Protein AF-A0A8J9TU09-F1 (afdb_monomer_lite)

Structure (mmCIF, N/CA/C/O backbone):
data_AF-A0A8J9TU09-F1
#
_entry.id   AF-A0A8J9TU09-F1
#
loop_
_atom_site.group_PDB
_atom_site.id
_atom_site.type_symbol
_atom_site.label_atom_id
_atom_site.label_alt_id
_atom_site.label_comp_id
_atom_site.label_asym_id
_atom_site.label_entity_id
_atom_site.label_seq_id
_atom_site.pdbx_PDB_ins_code
_atom_site.Cartn_x
_atom_site.Cartn_y
_atom_site.Cartn_z
_atom_site.occupancy
_atom_site.B_iso_or_equiv
_atom_site.auth_seq_id
_atom_site.auth_comp_id
_atom_site.auth_asym_id
_atom_site.auth_atom_id
_atom_site.pdbx_PDB_model_num
ATOM 1 N N . LYS A 1 1 ? 7.710 6.200 9.457 1.00 62.34 1 LYS A N 1
ATOM 2 C CA . LYS A 1 1 ? 8.347 5.116 8.666 1.00 62.34 1 LYS A CA 1
ATOM 3 C C . LYS A 1 1 ? 8.786 5.642 7.287 1.00 62.34 1 LYS A C 1
ATOM 5 O O . LYS A 1 1 ? 8.298 6.701 6.906 1.00 62.34 1 LYS A O 1
ATOM 10 N N . ASN A 1 2 ? 9.745 4.999 6.599 1.00 79.50 2 ASN A N 1
ATOM 11 C CA . ASN A 1 2 ? 10.541 5.603 5.509 1.00 79.50 2 ASN A CA 1
ATOM 12 C C . ASN A 1 2 ? 10.594 4.722 4.244 1.00 79.50 2 ASN A C 1
ATOM 14 O O . ASN A 1 2 ? 10.916 3.543 4.332 1.00 79.50 2 ASN A O 1
ATOM 18 N N . ILE A 1 3 ? 10.368 5.332 3.078 1.00 91.25 3 ILE A N 1
ATOM 19 C CA . ILE A 1 3 ? 10.417 4.716 1.740 1.00 91.25 3 ILE A CA 1
ATOM 20 C C . ILE A 1 3 ? 11.783 4.107 1.389 1.00 91.25 3 ILE A C 1
ATOM 22 O O . ILE A 1 3 ? 11.880 3.202 0.567 1.00 91.25 3 ILE A O 1
ATOM 26 N N . ALA A 1 4 ? 12.852 4.566 2.046 1.00 92.94 4 ALA A N 1
ATOM 27 C CA . ALA A 1 4 ? 14.180 3.979 1.914 1.00 92.94 4 ALA A CA 1
ATOM 28 C C . ALA A 1 4 ? 14.229 2.511 2.378 1.00 92.94 4 ALA A C 1
ATOM 30 O O . ALA A 1 4 ? 15.050 1.752 1.874 1.00 92.94 4 ALA A O 1
ATOM 31 N N . LEU A 1 5 ? 13.355 2.104 3.309 1.00 93.81 5 LEU A N 1
ATOM 32 C CA . LEU A 1 5 ? 13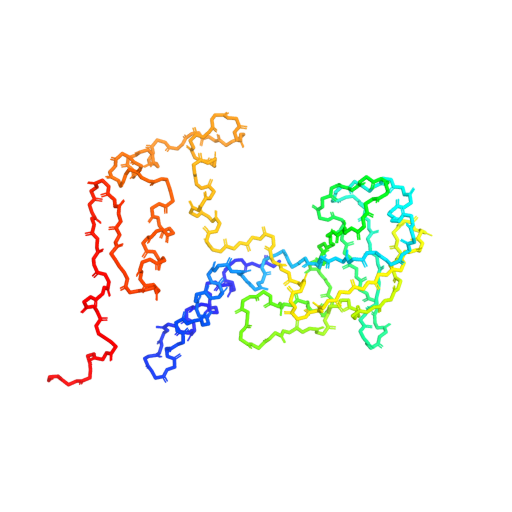.251 0.706 3.735 1.00 93.81 5 LEU A CA 1
ATOM 33 C C . LEU A 1 5 ? 12.620 -0.161 2.641 1.00 93.81 5 LEU A C 1
ATOM 35 O O . LEU A 1 5 ? 13.129 -1.242 2.381 1.00 93.81 5 LEU A O 1
ATOM 39 N N . ASP A 1 6 ? 11.601 0.343 1.932 1.00 95.00 6 ASP A N 1
ATOM 40 C CA . ASP A 1 6 ? 11.032 -0.363 0.773 1.00 95.00 6 ASP A CA 1
ATOM 41 C C . ASP A 1 6 ? 12.091 -0.526 -0.329 1.00 95.00 6 ASP A C 1
ATOM 43 O O . ASP A 1 6 ? 12.224 -1.590 -0.927 1.00 95.00 6 ASP A O 1
ATOM 47 N N . GLN A 1 7 ? 12.903 0.511 -0.572 1.00 94.31 7 GLN A N 1
ATOM 48 C CA . GLN A 1 7 ? 14.003 0.430 -1.538 1.00 94.31 7 GLN A CA 1
ATOM 49 C C . GLN A 1 7 ? 15.088 -0.569 -1.107 1.00 94.31 7 GLN A C 1
ATOM 51 O O . GLN A 1 7 ? 15.610 -1.300 -1.952 1.00 94.31 7 GLN A O 1
ATOM 56 N N . TYR A 1 8 ? 15.443 -0.590 0.180 1.00 94.25 8 TYR A N 1
ATOM 57 C CA . TYR A 1 8 ? 16.418 -1.528 0.738 1.00 94.25 8 TYR A CA 1
ATOM 58 C C . TYR A 1 8 ? 15.941 -2.977 0.595 1.00 94.25 8 TYR A C 1
ATOM 60 O O . TYR A 1 8 ? 16.684 -3.809 0.078 1.00 94.25 8 TYR A O 1
ATOM 68 N N . GLU A 1 9 ? 14.694 -3.249 0.980 1.00 93.69 9 GLU A N 1
ATOM 69 C CA . GLU A 1 9 ? 14.088 -4.578 0.912 1.00 93.69 9 GLU A CA 1
ATOM 70 C C . GLU A 1 9 ? 13.982 -5.070 -0.534 1.00 93.69 9 GLU A C 1
ATOM 72 O O . GLU A 1 9 ? 14.459 -6.156 -0.855 1.00 93.69 9 GLU A O 1
ATOM 77 N N . LEU A 1 10 ? 13.482 -4.230 -1.448 1.00 94.12 10 LEU A N 1
ATOM 78 C CA . LEU A 1 10 ? 13.457 -4.532 -2.882 1.00 94.12 10 LEU A CA 1
ATOM 79 C C . LEU A 1 10 ? 14.857 -4.870 -3.407 1.00 94.12 10 LEU A C 1
ATOM 81 O O . LEU A 1 10 ? 15.036 -5.847 -4.130 1.00 94.12 10 LEU A O 1
ATOM 85 N N . SER A 1 11 ? 15.867 -4.080 -3.031 1.00 92.19 11 SER A N 1
ATOM 86 C CA . SER A 1 11 ? 17.250 -4.300 -3.473 1.00 92.19 11 SER A CA 1
ATOM 87 C C . SER A 1 11 ? 17.851 -5.586 -2.905 1.00 92.19 11 SER A C 1
ATOM 89 O O . SER A 1 11 ? 18.759 -6.146 -3.513 1.00 92.19 11 SER A O 1
ATOM 91 N N . SER A 1 12 ? 17.359 -6.070 -1.764 1.00 92.00 12 SER A N 1
ATOM 92 C CA . SER A 1 12 ? 17.814 -7.327 -1.164 1.00 92.00 12 SER A CA 1
ATOM 93 C C . SER A 1 12 ? 17.438 -8.546 -2.020 1.00 92.00 12 SER A C 1
ATOM 95 O O . SER A 1 12 ? 18.240 -9.473 -2.132 1.00 92.00 12 SER A O 1
ATOM 97 N N . PHE A 1 13 ? 16.286 -8.486 -2.699 1.00 90.94 13 PHE A N 1
ATOM 98 C CA . PHE A 1 13 ? 15.808 -9.508 -3.634 1.00 90.94 13 PHE A CA 1
ATOM 99 C C . PHE A 1 13 ? 16.434 -9.412 -5.028 1.00 90.94 13 PHE A C 1
ATOM 101 O O . PHE A 1 13 ? 16.353 -10.374 -5.775 1.00 90.94 13 PHE A O 1
ATOM 108 N N . LEU A 1 14 ? 17.031 -8.272 -5.399 1.00 88.25 14 LEU A N 1
ATOM 109 C CA . LEU A 1 14 ? 17.663 -8.065 -6.717 1.00 88.25 14 LEU A CA 1
ATOM 110 C C . LEU A 1 14 ? 19.201 -8.047 -6.670 1.00 88.25 14 LEU A C 1
ATOM 112 O O . LEU A 1 14 ? 19.869 -8.004 -7.700 1.00 88.25 14 LEU A O 1
ATOM 116 N N . GLY A 1 15 ? 19.784 -7.963 -5.474 1.00 78.88 15 GLY A N 1
ATOM 117 C CA . GLY A 1 15 ? 21.217 -7.738 -5.279 1.00 78.88 15 GLY A CA 1
ATOM 118 C C . GLY A 1 15 ? 22.071 -9.005 -5.325 1.00 78.88 15 GLY A C 1
ATOM 119 O O . GLY A 1 15 ? 23.297 -8.909 -5.238 1.00 78.88 15 GLY A O 1
ATOM 120 N N . ASN A 1 16 ? 21.456 -10.186 -5.420 1.00 70.94 16 ASN A N 1
ATOM 121 C CA . ASN A 1 16 ? 22.155 -11.462 -5.397 1.00 70.94 16 ASN A CA 1
ATOM 122 C C . ASN A 1 16 ? 21.510 -12.455 -6.377 1.00 70.94 16 ASN A C 1
ATOM 124 O O . ASN A 1 16 ? 20.498 -13.046 -6.015 1.00 70.94 16 ASN A O 1
ATOM 128 N N . PRO A 1 17 ? 22.171 -12.776 -7.507 1.00 68.25 17 PRO A N 1
ATOM 129 C CA . PRO A 1 17 ? 21.664 -13.724 -8.503 1.00 68.25 17 PRO A CA 1
ATOM 130 C C . PRO A 1 17 ? 21.312 -15.119 -7.963 1.00 68.25 17 PRO A C 1
ATOM 132 O O . PRO A 1 17 ? 20.578 -15.865 -8.600 1.00 68.25 17 PRO A O 1
ATOM 135 N N . ALA A 1 18 ? 21.851 -15.513 -6.801 1.00 61.97 18 ALA A N 1
ATOM 136 C CA . ALA A 1 18 ? 21.510 -16.779 -6.147 1.00 61.97 18 ALA A CA 1
ATOM 137 C C . ALA A 1 18 ? 20.178 -16.739 -5.368 1.00 61.97 18 ALA A C 1
ATOM 139 O O . ALA A 1 18 ? 19.648 -17.797 -5.036 1.00 61.97 18 ALA A O 1
ATOM 140 N N . ASN A 1 19 ? 19.668 -15.541 -5.075 1.00 61.78 19 ASN A N 1
ATOM 141 C CA . ASN A 1 19 ? 18.450 -15.260 -4.313 1.00 61.78 19 ASN A CA 1
ATOM 142 C C . ASN A 1 19 ? 17.513 -14.305 -5.079 1.00 61.78 19 ASN A C 1
ATOM 144 O O . ASN A 1 19 ? 16.693 -13.643 -4.443 1.00 61.78 19 ASN A O 1
ATOM 148 N N . ASP A 1 20 ? 17.663 -14.200 -6.404 1.00 73.81 20 ASP A N 1
ATOM 149 C CA . ASP A 1 20 ? 16.812 -13.342 -7.225 1.00 73.81 20 ASP A CA 1
ATOM 150 C C . ASP A 1 20 ? 15.362 -13.831 -7.129 1.00 73.81 20 ASP A C 1
ATOM 152 O O . ASP A 1 20 ? 14.982 -14.842 -7.723 1.00 73.81 20 ASP A O 1
ATOM 156 N N . ASP A 1 21 ? 14.555 -13.106 -6.359 1.00 88.69 21 ASP A N 1
ATOM 157 C CA . ASP A 1 21 ? 13.116 -13.319 -6.242 1.00 88.69 21 ASP A CA 1
ATOM 158 C C . ASP A 1 21 ? 12.401 -12.100 -6.822 1.00 88.69 21 ASP A C 1
ATOM 160 O O . ASP A 1 21 ? 12.069 -11.127 -6.139 1.00 88.69 21 ASP A O 1
ATOM 164 N N . LEU A 1 22 ? 12.216 -12.141 -8.143 1.00 89.69 22 LEU A N 1
ATOM 165 C CA . LEU A 1 22 ? 11.578 -11.063 -8.892 1.00 89.69 22 LEU A CA 1
ATOM 166 C C . LEU A 1 22 ? 10.136 -10.821 -8.439 1.00 89.69 22 LEU A C 1
ATOM 168 O O . LEU A 1 22 ? 9.687 -9.678 -8.472 1.00 89.69 22 LEU A O 1
ATOM 172 N N . GLU A 1 23 ? 9.423 -11.859 -7.996 1.00 92.50 23 GLU A N 1
ATOM 173 C CA . GLU A 1 23 ? 8.045 -11.716 -7.524 1.00 92.50 23 GLU A CA 1
ATOM 174 C C . GLU A 1 23 ? 8.004 -11.025 -6.158 1.00 92.50 23 GLU A C 1
ATOM 176 O O . GLU A 1 23 ? 7.192 -10.119 -5.960 1.00 92.50 23 GLU A O 1
ATOM 181 N N . ALA A 1 24 ? 8.920 -11.359 -5.243 1.00 94.31 24 ALA A N 1
ATOM 182 C CA . ALA A 1 24 ? 9.051 -10.645 -3.973 1.00 94.31 24 ALA A CA 1
ATOM 183 C C . ALA A 1 24 ? 9.486 -9.181 -4.181 1.00 94.31 24 ALA A C 1
ATOM 185 O O . ALA A 1 24 ? 8.881 -8.261 -3.624 1.00 94.31 24 ALA A O 1
ATOM 186 N N . ALA A 1 25 ? 10.469 -8.928 -5.052 1.00 95.31 25 ALA A N 1
ATOM 187 C CA . ALA A 1 25 ? 10.892 -7.571 -5.401 1.00 95.31 25 ALA A CA 1
ATOM 188 C C . ALA A 1 25 ? 9.743 -6.746 -6.008 1.00 95.31 25 ALA A C 1
ATOM 190 O O . ALA A 1 25 ? 9.528 -5.587 -5.632 1.00 95.31 25 ALA A O 1
ATOM 191 N N . LYS A 1 26 ? 8.975 -7.353 -6.922 1.00 96.25 26 LYS A N 1
ATOM 192 C CA . LYS A 1 26 ? 7.788 -6.745 -7.527 1.00 96.25 26 LYS A CA 1
ATOM 193 C C . LYS A 1 26 ? 6.718 -6.457 -6.480 1.00 96.25 26 LYS A C 1
ATOM 195 O O . LYS A 1 26 ? 6.164 -5.360 -6.468 1.00 96.25 26 LYS A O 1
ATOM 200 N N . ALA A 1 27 ? 6.473 -7.387 -5.559 1.00 96.25 27 ALA A N 1
ATOM 201 C CA . ALA A 1 27 ? 5.521 -7.192 -4.475 1.00 96.25 27 ALA A CA 1
ATOM 202 C C . ALA A 1 27 ? 5.880 -5.974 -3.608 1.00 96.25 27 ALA A C 1
ATOM 204 O O . ALA A 1 27 ? 4.992 -5.175 -3.311 1.00 96.25 27 ALA A O 1
ATOM 205 N N . ILE A 1 28 ? 7.156 -5.780 -3.256 1.00 96.94 28 ILE A N 1
ATOM 206 C CA . ILE A 1 28 ? 7.611 -4.584 -2.526 1.00 96.94 28 ILE A CA 1
ATOM 207 C C . ILE A 1 28 ? 7.445 -3.314 -3.366 1.00 96.94 28 ILE A C 1
ATOM 209 O O . ILE A 1 28 ? 6.982 -2.295 -2.853 1.00 96.94 28 ILE A O 1
ATOM 213 N N . TYR A 1 29 ? 7.782 -3.360 -4.657 1.00 97.19 29 TYR A N 1
ATOM 214 C CA . TYR A 1 29 ? 7.623 -2.214 -5.556 1.00 97.19 29 TYR A CA 1
ATOM 215 C C . TYR A 1 29 ? 6.168 -1.724 -5.629 1.00 97.19 29 TYR A C 1
ATOM 217 O O . TYR A 1 29 ? 5.904 -0.523 -5.497 1.00 97.19 29 TYR A O 1
ATOM 225 N N . GLU A 1 30 ? 5.238 -2.660 -5.830 1.00 97.31 30 GLU A N 1
ATOM 226 C CA . GLU A 1 30 ? 3.819 -2.386 -6.067 1.00 97.31 30 GLU A CA 1
ATOM 227 C C . GLU A 1 30 ? 3.056 -2.097 -4.779 1.00 97.31 30 GLU A C 1
ATOM 229 O O . GLU A 1 30 ? 2.255 -1.163 -4.740 1.00 97.31 30 GLU A O 1
ATOM 234 N N . ARG A 1 31 ? 3.303 -2.882 -3.723 1.00 96.50 31 ARG A N 1
ATOM 235 C CA . ARG A 1 31 ? 2.510 -2.851 -2.485 1.00 96.50 31 ARG A CA 1
ATOM 236 C C . ARG A 1 31 ? 3.196 -2.135 -1.328 1.00 96.50 31 ARG A C 1
ATOM 238 O O . ARG A 1 31 ? 2.506 -1.782 -0.379 1.00 96.50 31 ARG A O 1
ATOM 245 N N . GLY A 1 32 ? 4.507 -1.884 -1.403 1.00 95.75 32 GLY A N 1
ATOM 246 C CA . GLY A 1 32 ? 5.292 -1.347 -0.286 1.00 95.75 32 GLY A CA 1
ATOM 247 C C . GLY A 1 32 ? 5.269 -2.270 0.936 1.00 95.75 32 GLY A C 1
ATOM 248 O O . GLY A 1 32 ? 4.595 -3.289 0.948 1.00 95.75 32 GLY A O 1
ATOM 249 N N . ALA A 1 33 ? 6.005 -1.932 1.981 1.00 93.31 33 ALA A N 1
ATOM 250 C CA . ALA A 1 33 ? 6.033 -2.686 3.236 1.00 93.31 33 ALA A CA 1
ATOM 251 C C . ALA A 1 33 ? 6.133 -1.775 4.462 1.00 93.31 33 ALA A C 1
ATOM 253 O O . ALA A 1 33 ? 5.491 -2.024 5.484 1.00 93.31 33 ALA A O 1
ATOM 254 N N . PHE A 1 34 ? 6.809 -0.633 4.325 1.00 92.62 34 PHE A N 1
ATOM 255 C CA . PHE A 1 34 ? 7.159 0.187 5.477 1.00 92.62 34 PHE A CA 1
ATOM 256 C C . PHE A 1 34 ? 6.469 1.550 5.534 1.00 92.62 34 PHE A C 1
ATOM 258 O O . PHE A 1 34 ? 6.369 2.102 6.623 1.00 92.62 34 PHE A O 1
ATOM 265 N N . VAL A 1 35 ? 5.985 2.148 4.444 1.00 91.88 35 VAL A N 1
ATOM 266 C CA . VAL A 1 35 ? 5.411 3.511 4.506 1.00 91.88 35 VAL A CA 1
ATOM 267 C C . VAL A 1 35 ? 3.906 3.507 4.762 1.00 91.88 35 VAL A C 1
ATOM 269 O O . VAL A 1 35 ? 3.150 2.933 3.992 1.00 91.88 35 VAL A O 1
ATOM 272 N N . THR A 1 36 ? 3.478 4.227 5.806 1.00 91.44 36 THR A N 1
ATOM 273 C CA . THR A 1 36 ? 2.059 4.447 6.145 1.00 91.44 36 THR A CA 1
ATOM 274 C C . THR A 1 36 ? 1.265 3.132 6.163 1.00 91.44 36 THR A C 1
ATOM 276 O O . THR A 1 36 ? 0.427 2.924 5.291 1.00 91.44 36 THR A O 1
ATOM 279 N N . PRO A 1 37 ? 1.556 2.212 7.099 1.00 94.25 37 PRO A N 1
ATOM 280 C CA . PRO A 1 37 ? 0.805 0.967 7.224 1.00 94.25 37 PRO A CA 1
ATOM 281 C C . PRO A 1 37 ? -0.632 1.275 7.653 1.00 94.25 37 PRO A C 1
ATOM 283 O O . PRO A 1 37 ? -0.856 2.051 8.588 1.00 94.25 37 PRO A O 1
ATOM 286 N N . ILE A 1 38 ? -1.590 0.671 6.965 1.00 96.19 38 ILE A N 1
ATOM 287 C CA . ILE A 1 38 ? -3.021 0.911 7.124 1.00 96.19 38 ILE A CA 1
ATOM 288 C C . ILE A 1 38 ? -3.735 -0.430 7.204 1.00 96.19 38 ILE A C 1
ATOM 290 O O . ILE A 1 38 ? -3.501 -1.310 6.378 1.00 96.19 38 ILE A O 1
ATOM 294 N N . ALA A 1 39 ? -4.635 -0.558 8.169 1.00 98.00 39 ALA A N 1
ATOM 295 C CA . ALA A 1 39 ? -5.582 -1.655 8.251 1.00 98.00 39 ALA A CA 1
ATOM 296 C C . ALA A 1 39 ? -6.913 -1.254 7.626 1.00 98.00 39 ALA A C 1
ATOM 298 O O . ALA A 1 39 ? -7.516 -0.268 8.050 1.00 98.00 39 ALA A O 1
ATOM 299 N N . ARG A 1 40 ? -7.394 -2.047 6.670 1.00 98.31 40 ARG A N 1
ATOM 300 C CA . ARG A 1 40 ? -8.760 -1.955 6.153 1.00 98.31 40 ARG A CA 1
ATOM 301 C C . ARG A 1 40 ? -9.656 -2.905 6.937 1.00 98.31 40 ARG A C 1
ATOM 303 O O . ARG A 1 40 ? -9.541 -4.121 6.821 1.00 98.31 40 ARG A O 1
ATOM 310 N N . LEU A 1 41 ? -10.524 -2.348 7.767 1.00 98.38 41 LEU A N 1
ATOM 311 C CA . LEU A 1 41 ? -11.331 -3.083 8.733 1.00 98.38 41 LEU A CA 1
ATOM 312 C C . LEU A 1 41 ? -12.787 -3.111 8.276 1.00 98.38 41 LEU A C 1
ATOM 314 O O . LEU A 1 41 ? -13.355 -2.071 7.949 1.00 98.38 41 LEU A O 1
ATOM 318 N N . THR A 1 42 ? -13.409 -4.291 8.296 1.00 98.56 42 THR A N 1
ATOM 319 C CA . THR A 1 42 ? -14.852 -4.428 8.067 1.00 98.56 42 THR A CA 1
ATOM 320 C C . THR A 1 42 ? -15.583 -4.387 9.403 1.00 98.56 42 THR A C 1
ATOM 322 O O . THR A 1 42 ? -15.347 -5.221 10.278 1.00 98.56 42 THR A O 1
ATOM 325 N N . LEU A 1 43 ? -16.493 -3.435 9.565 1.00 98.00 43 LEU A N 1
ATOM 326 C CA . LEU A 1 43 ? -17.357 -3.331 10.731 1.00 98.00 43 LEU A CA 1
ATOM 327 C C . LEU A 1 43 ? -18.397 -4.454 10.713 1.00 98.00 43 LEU A C 1
ATOM 329 O O . LEU A 1 43 ? -18.918 -4.840 9.667 1.00 98.00 43 LEU A O 1
ATOM 333 N N . THR A 1 44 ? -18.691 -5.006 11.885 1.00 97.81 44 THR A N 1
ATOM 334 C CA . THR A 1 44 ? -19.573 -6.180 12.025 1.00 97.81 44 THR A CA 1
ATOM 335 C C . THR A 1 44 ? -20.918 -5.850 12.662 1.00 97.81 44 THR A C 1
ATOM 337 O O . THR A 1 44 ? -21.799 -6.707 12.725 1.00 97.81 44 THR A O 1
ATOM 340 N N . ASN A 1 45 ? -21.103 -4.612 13.118 1.00 91.19 45 ASN A N 1
ATOM 341 C CA . ASN A 1 45 ? -22.383 -4.137 13.615 1.00 91.19 45 ASN A CA 1
ATOM 342 C C . ASN A 1 45 ? -23.340 -3.827 12.450 1.00 91.19 45 ASN A C 1
ATOM 344 O O . ASN A 1 45 ? -22.928 -3.359 11.394 1.00 91.19 45 ASN A O 1
ATOM 348 N N . GLU A 1 46 ? -24.638 -4.069 12.651 1.00 90.81 46 GLU A N 1
ATOM 349 C CA . GLU A 1 46 ? -25.639 -4.030 11.568 1.00 90.81 46 GLU A CA 1
ATOM 350 C C . GLU A 1 46 ? -25.792 -2.656 10.896 1.00 90.81 46 GLU A C 1
ATOM 352 O O . GLU A 1 46 ? -26.162 -2.582 9.726 1.00 90.81 46 GLU A O 1
ATOM 357 N N . SER A 1 47 ? -25.515 -1.576 11.631 1.00 92.75 47 SER A N 1
ATOM 358 C CA . SER A 1 47 ? -25.709 -0.197 11.169 1.00 92.75 47 SER A CA 1
ATOM 359 C C . SER A 1 47 ? -24.435 0.472 10.651 1.00 92.75 47 SER A C 1
ATOM 361 O O . SER A 1 47 ? -24.498 1.650 10.312 1.00 92.75 47 SER A O 1
ATOM 363 N N . GLY A 1 48 ? -23.294 -0.225 10.627 1.00 94.75 48 GLY A N 1
ATOM 364 C CA . GLY A 1 48 ? -22.002 0.368 10.269 1.00 94.75 48 GLY A CA 1
ATOM 365 C C . GLY A 1 48 ? -21.578 1.496 11.206 1.00 94.75 48 GLY A C 1
ATOM 366 O O . GLY A 1 48 ? -21.962 1.541 12.376 1.00 94.75 48 GLY A O 1
ATOM 367 N N . LEU A 1 49 ? -20.769 2.420 10.710 1.00 95.56 49 LEU A N 1
ATOM 368 C CA . LEU A 1 49 ? -20.199 3.472 11.535 1.00 95.56 49 LEU A CA 1
ATOM 369 C C . LEU A 1 49 ? -21.297 4.365 12.166 1.00 95.56 49 LEU A C 1
ATOM 371 O O . LEU A 1 49 ? -22.156 4.875 11.446 1.00 95.56 49 LEU A O 1
ATOM 375 N N . PRO A 1 50 ? -21.313 4.574 13.494 1.00 92.88 50 PRO A N 1
ATOM 376 C CA . PRO A 1 50 ? -22.417 5.272 14.164 1.00 92.88 50 PRO A CA 1
ATOM 377 C C . PRO A 1 50 ? -22.396 6.794 13.959 1.00 92.88 50 PRO A C 1
ATOM 379 O O . PRO A 1 50 ? -23.449 7.435 13.918 1.00 92.88 50 PRO A O 1
ATOM 382 N N . THR A 1 51 ? -21.210 7.382 13.819 1.00 93.31 51 THR A N 1
ATOM 383 C CA . THR A 1 51 ? -20.993 8.824 13.661 1.00 93.31 51 THR A CA 1
ATOM 384 C C . THR A 1 51 ? -19.965 9.091 12.575 1.00 93.31 51 THR A C 1
ATOM 386 O O . THR A 1 51 ? -19.223 8.203 12.178 1.00 93.31 51 THR A O 1
ATOM 389 N N . MET A 1 52 ? -19.921 10.324 12.076 1.00 94.50 52 MET A N 1
ATOM 390 C CA . MET A 1 52 ? -18.888 10.726 11.125 1.00 94.50 52 MET A CA 1
ATOM 391 C C . MET A 1 52 ? -17.513 10.673 11.796 1.00 94.50 52 MET A C 1
ATOM 393 O O . MET A 1 52 ? -17.382 11.085 12.948 1.00 94.50 52 MET A O 1
ATOM 397 N N . ILE A 1 53 ? -16.516 10.207 11.052 1.00 94.19 53 ILE A N 1
ATOM 398 C CA . ILE A 1 53 ? -15.097 10.258 11.402 1.00 94.19 53 ILE A CA 1
ATOM 399 C C . ILE A 1 53 ? -14.405 11.216 10.436 1.00 94.19 53 ILE A C 1
ATOM 401 O O . ILE A 1 53 ? -14.656 11.162 9.229 1.00 94.19 53 ILE A O 1
ATOM 405 N N . THR A 1 54 ? -13.504 12.051 10.950 1.00 91.81 54 THR A N 1
ATOM 406 C CA . THR A 1 54 ? -12.671 12.933 10.124 1.00 91.81 54 THR A CA 1
ATOM 407 C C . THR A 1 54 ? -11.251 12.371 10.053 1.00 91.81 54 THR A C 1
ATOM 409 O O . THR A 1 54 ? -10.683 11.982 11.075 1.00 91.81 54 THR A O 1
ATOM 412 N N . SER A 1 55 ? -10.675 12.324 8.850 1.00 87.88 55 SER A N 1
ATOM 413 C CA . SER A 1 55 ? -9.290 11.885 8.622 1.00 87.88 55 SER A CA 1
ATOM 414 C C . SER A 1 55 ? -8.285 12.624 9.506 1.00 87.88 55 SER A C 1
ATOM 416 O O . SER A 1 55 ? -8.470 13.814 9.760 1.00 87.88 55 SER A O 1
ATOM 418 N N . ASP A 1 56 ? -7.188 11.965 9.882 1.00 79.44 56 ASP A N 1
ATOM 419 C CA . ASP A 1 56 ? -6.016 12.531 10.577 1.00 79.44 56 ASP A CA 1
ATOM 420 C C . ASP A 1 56 ? -6.262 13.188 11.956 1.00 79.44 56 ASP A C 1
ATOM 422 O O . ASP A 1 56 ? -5.303 13.523 12.655 1.00 79.44 56 ASP A O 1
ATOM 426 N N . GLU A 1 57 ? -7.515 13.333 12.390 1.00 78.25 57 GLU A N 1
ATOM 427 C CA . GLU A 1 57 ? -7.893 13.912 13.687 1.00 78.25 57 GLU A CA 1
ATOM 428 C C . GLU A 1 57 ? -8.458 12.864 14.649 1.00 78.25 57 GLU A C 1
ATOM 430 O O . GLU A 1 57 ? -8.239 12.946 15.860 1.00 78.25 57 GLU A O 1
ATOM 435 N N . THR A 1 58 ? -9.153 11.857 14.118 1.00 94.00 58 THR A N 1
ATOM 436 C CA . THR A 1 58 ? -9.824 10.851 14.937 1.00 94.00 58 THR A CA 1
ATOM 437 C C . THR A 1 58 ? -8.868 9.734 15.341 1.00 94.00 58 THR A C 1
ATOM 439 O O . THR A 1 58 ? -8.410 8.941 14.512 1.00 94.00 58 THR A O 1
ATOM 442 N N . LEU A 1 59 ? -8.602 9.656 16.647 1.00 94.94 59 LEU A N 1
ATOM 443 C CA . LEU A 1 59 ? -7.857 8.567 17.269 1.00 94.94 59 LEU A CA 1
ATOM 444 C C . LEU A 1 59 ? -8.696 7.285 17.257 1.00 94.94 59 LEU A C 1
ATOM 446 O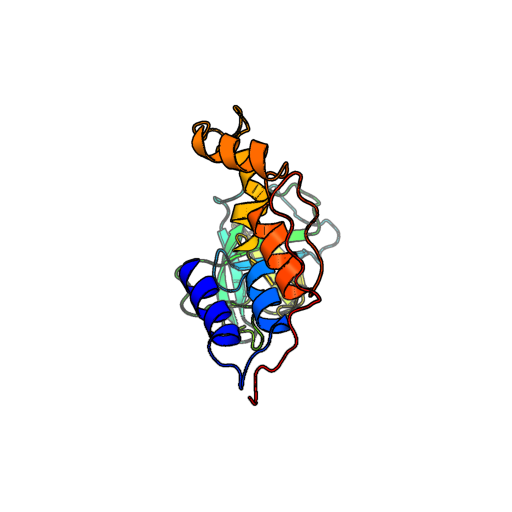 O . LEU A 1 59 ? -9.838 7.268 17.717 1.00 94.94 59 LEU A O 1
ATOM 450 N N . VAL A 1 60 ? -8.081 6.200 16.798 1.00 96.56 60 VAL A N 1
ATOM 451 C CA . VAL A 1 60 ? -8.648 4.854 16.840 1.00 96.56 60 VAL A CA 1
ATOM 452 C C . VAL A 1 60 ? -7.737 3.979 17.684 1.00 96.56 60 VAL A C 1
ATOM 454 O O . VAL A 1 60 ? -6.533 3.893 17.434 1.00 96.56 60 VAL A O 1
ATOM 457 N N . THR A 1 61 ? -8.301 3.312 18.685 1.00 97.06 61 THR A N 1
ATOM 458 C CA . THR A 1 61 ? -7.560 2.348 19.503 1.00 97.06 61 THR A CA 1
ATOM 459 C C . THR A 1 61 ? -8.196 0.968 19.436 1.00 97.06 61 THR A C 1
ATOM 461 O O . THR A 1 61 ? -9.394 0.815 19.219 1.00 97.06 61 THR A O 1
ATOM 464 N N . GLY A 1 62 ? -7.374 -0.059 19.587 1.00 97.12 62 GLY A N 1
ATOM 465 C CA . GLY A 1 62 ? -7.777 -1.456 19.541 1.00 97.12 62 GLY A CA 1
ATOM 466 C C . GLY A 1 62 ? -6.732 -2.315 20.236 1.00 97.12 62 GLY A C 1
ATOM 467 O O . GLY A 1 62 ? -5.963 -1.827 21.066 1.00 97.12 62 GLY A O 1
ATOM 468 N N . LYS A 1 63 ? -6.685 -3.608 19.912 1.00 97.44 63 LYS A N 1
ATOM 469 C CA . LYS A 1 63 ? -5.711 -4.532 20.506 1.00 97.44 63 LYS A CA 1
ATOM 470 C C . LYS A 1 63 ? -5.090 -5.462 19.482 1.00 97.44 63 LYS A C 1
ATOM 472 O O . LYS A 1 63 ? -5.746 -5.821 18.509 1.00 97.44 63 LYS A O 1
ATOM 477 N N . THR A 1 64 ? -3.861 -5.893 19.749 1.00 97.25 64 THR A N 1
ATOM 478 C CA . THR A 1 64 ? -3.219 -7.024 19.071 1.00 97.25 64 THR A CA 1
ATOM 479 C C . THR A 1 64 ? -3.854 -8.345 19.510 1.00 97.25 64 THR A C 1
ATOM 481 O O . THR A 1 64 ? -4.575 -8.408 20.511 1.00 97.25 64 THR A O 1
ATOM 484 N N . ALA A 1 65 ? -3.517 -9.442 18.825 1.00 95.56 65 ALA A N 1
ATOM 485 C CA . ALA A 1 65 ? -3.937 -10.793 19.216 1.00 95.56 65 ALA A CA 1
ATOM 486 C C . ALA A 1 65 ? -3.498 -11.193 20.644 1.00 95.56 65 ALA A C 1
ATOM 488 O O . ALA A 1 65 ? -4.146 -12.019 21.284 1.00 95.56 65 ALA A O 1
ATOM 489 N N . ASN A 1 66 ? -2.430 -10.581 21.169 1.00 94.38 66 ASN A N 1
ATOM 490 C CA . ASN A 1 66 ? -1.937 -10.817 22.530 1.00 94.38 66 ASN A CA 1
ATOM 491 C C . ASN A 1 66 ? -2.590 -9.894 23.576 1.00 94.38 66 ASN A C 1
ATOM 493 O O . ASN A 1 66 ? -2.252 -9.961 24.757 1.00 94.38 66 ASN A O 1
ATOM 497 N N . GLY A 1 67 ? -3.515 -9.025 23.159 1.00 95.06 67 GLY A N 1
ATOM 498 C CA . GLY A 1 67 ? -4.220 -8.090 24.032 1.00 95.06 67 GLY A CA 1
ATOM 499 C C . GLY A 1 67 ? -3.466 -6.793 24.339 1.00 95.06 67 GLY A C 1
ATOM 500 O O . GLY A 1 67 ? -3.963 -6.005 25.147 1.00 95.06 67 GLY A O 1
ATOM 501 N N . THR A 1 68 ? -2.308 -6.559 23.712 1.00 95.38 68 THR A N 1
ATOM 502 C CA . THR A 1 68 ? -1.578 -5.282 23.787 1.00 95.38 68 THR A CA 1
ATOM 503 C C . THR A 1 68 ? -2.369 -4.202 23.061 1.00 95.38 68 THR A C 1
ATOM 505 O O . THR A 1 68 ? -2.922 -4.471 22.000 1.00 95.38 68 THR A O 1
ATOM 508 N N . GLU A 1 69 ? -2.433 -2.996 23.617 1.00 95.25 69 GLU A N 1
ATOM 509 C CA . GLU A 1 69 ? -3.094 -1.861 22.969 1.00 95.25 69 GLU A CA 1
ATOM 510 C C . GLU A 1 69 ? -2.385 -1.472 21.664 1.00 95.25 69 GLU A C 1
ATOM 512 O O . GLU A 1 69 ? -1.157 -1.454 21.591 1.00 95.25 69 GLU A O 1
ATOM 517 N N . VAL A 1 70 ? -3.180 -1.165 20.641 1.00 96.00 70 VAL A N 1
ATOM 518 C CA . VAL A 1 70 ? -2.730 -0.654 19.345 1.00 96.00 70 VAL A CA 1
ATOM 519 C C . VAL A 1 70 ? -3.425 0.669 19.102 1.00 96.00 70 VAL A C 1
ATOM 521 O O . VAL A 1 70 ? -4.640 0.770 19.281 1.00 96.00 70 VAL A O 1
ATOM 524 N N . THR A 1 71 ? -2.665 1.668 18.673 1.00 95.12 71 THR A N 1
ATOM 525 C CA . THR A 1 71 ? -3.175 3.000 18.361 1.00 95.12 71 THR A CA 1
ATOM 526 C C . THR A 1 71 ? -2.981 3.319 16.884 1.00 95.12 71 THR A C 1
ATOM 528 O O . THR A 1 71 ? -2.024 2.886 16.233 1.00 95.12 71 THR A O 1
ATOM 531 N N . GLY A 1 72 ? -3.911 4.094 16.349 1.00 95.31 72 GLY A N 1
ATOM 532 C CA . GLY A 1 72 ? -3.886 4.591 14.989 1.00 95.31 72 GLY A CA 1
ATOM 533 C C . GLY A 1 72 ? -4.780 5.809 14.832 1.00 95.31 72 GLY A C 1
ATOM 534 O O . GLY A 1 72 ? -5.388 6.288 15.787 1.00 95.31 72 GLY A O 1
ATOM 535 N N . ILE A 1 73 ? -4.852 6.307 13.610 1.00 95.19 73 ILE A N 1
ATOM 536 C CA . ILE A 1 73 ? -5.724 7.411 13.216 1.00 95.19 73 ILE A CA 1
ATOM 537 C C . ILE A 1 73 ? -6.566 6.980 12.025 1.00 95.19 73 ILE A C 1
ATOM 539 O O . ILE A 1 73 ? -6.146 6.128 11.235 1.00 95.19 73 ILE A O 1
ATOM 543 N N . ALA A 1 74 ? -7.751 7.562 11.886 1.00 96.12 74 ALA A N 1
ATOM 544 C CA . ALA A 1 74 ? -8.537 7.402 10.673 1.00 96.12 74 ALA A CA 1
ATOM 545 C C . ALA A 1 74 ? -7.732 7.899 9.462 1.00 96.12 74 ALA A C 1
ATOM 547 O O . ALA A 1 74 ? -7.301 9.051 9.431 1.00 96.12 74 ALA A O 1
ATOM 548 N N . TYR A 1 75 ? -7.504 7.018 8.486 1.00 95.69 75 TYR A N 1
ATOM 549 C CA . TYR A 1 75 ? -6.682 7.329 7.312 1.00 95.69 75 TYR A CA 1
ATOM 550 C C . TYR A 1 75 ? -7.383 8.299 6.350 1.00 95.69 75 TYR A C 1
ATOM 552 O O . TYR A 1 75 ? -6.748 9.115 5.689 1.00 95.69 75 TYR A O 1
ATOM 560 N N . GLU A 1 76 ? -8.707 8.219 6.289 1.00 95.69 76 GLU A N 1
ATOM 561 C CA . GLU A 1 76 ? -9.576 9.107 5.526 1.00 95.69 76 GLU A CA 1
ATOM 562 C C . GLU A 1 76 ? -10.850 9.392 6.337 1.00 95.69 76 GLU A C 1
ATOM 564 O O . GLU A 1 76 ? -11.017 8.891 7.453 1.00 95.69 76 GLU A O 1
ATOM 569 N N . SER A 1 77 ? -11.719 10.255 5.817 1.00 96.56 77 SER A N 1
ATOM 570 C CA . SER A 1 77 ? -12.988 10.573 6.474 1.00 96.56 77 SER A CA 1
ATOM 571 C C . SER A 1 77 ? -14.047 9.542 6.102 1.00 96.56 77 SER A C 1
ATOM 573 O O . SER A 1 77 ? -14.189 9.211 4.927 1.00 96.56 77 SER A O 1
ATOM 575 N N . PHE A 1 78 ? -14.836 9.117 7.087 1.00 96.50 78 PHE A N 1
ATOM 576 C CA . PHE A 1 78 ? -15.888 8.115 6.917 1.00 96.50 78 PHE A CA 1
ATOM 577 C C . PHE A 1 78 ? -17.237 8.667 7.369 1.00 96.50 78 PHE A C 1
ATOM 579 O O . PHE A 1 78 ? -17.346 9.351 8.394 1.00 96.50 78 PHE A O 1
ATOM 586 N N . ASN A 1 79 ? -18.286 8.379 6.603 1.00 96.62 79 ASN A N 1
ATOM 587 C CA . ASN A 1 79 ? -19.641 8.818 6.927 1.00 96.62 79 ASN A CA 1
ATOM 588 C C . ASN A 1 79 ? -20.366 7.800 7.819 1.00 96.62 79 ASN A C 1
ATOM 590 O O . ASN A 1 79 ? -20.074 6.603 7.765 1.00 96.62 79 ASN A O 1
ATOM 594 N N . PRO A 1 80 ? -21.382 8.237 8.589 1.00 96.62 80 PRO A N 1
ATOM 595 C CA . PRO A 1 80 ? -22.259 7.306 9.285 1.00 96.62 80 PRO A CA 1
ATOM 596 C C . PRO A 1 80 ? -22.863 6.271 8.323 1.00 96.62 80 PRO A C 1
ATOM 598 O O . PRO A 1 80 ? -23.324 6.624 7.235 1.00 96.62 80 PRO A O 1
ATOM 601 N N . GLY A 1 81 ? -22.907 5.009 8.745 1.00 97.00 81 GLY A N 1
ATOM 602 C CA . GLY A 1 81 ? -23.434 3.889 7.965 1.00 97.00 81 GLY A CA 1
ATOM 603 C C . GLY A 1 81 ? -22.410 3.149 7.104 1.00 97.00 81 GLY A C 1
ATOM 604 O O . GLY A 1 81 ? -22.740 2.096 6.559 1.00 97.00 81 GLY A O 1
ATOM 605 N N . GLU A 1 82 ? -21.182 3.654 6.970 1.00 97.88 82 GLU A N 1
ATOM 606 C CA . GLU A 1 82 ? -20.127 2.944 6.242 1.00 97.88 82 GLU A CA 1
ATOM 607 C C . GLU A 1 82 ? -19.695 1.679 6.997 1.00 97.88 82 GLU A C 1
ATOM 609 O O . GLU A 1 82 ? -19.637 1.658 8.225 1.00 97.88 82 GLU A O 1
ATOM 614 N N . MET A 1 83 ? -19.444 0.599 6.254 1.00 97.88 83 MET A N 1
ATOM 615 C CA . MET A 1 83 ? -19.117 -0.727 6.803 1.00 97.88 83 MET A CA 1
ATOM 616 C C . MET A 1 83 ? -17.627 -1.055 6.724 1.00 97.88 83 MET A C 1
ATOM 618 O O . MET A 1 83 ? -17.198 -2.069 7.263 1.00 97.88 83 MET A O 1
ATOM 622 N N . GLU A 1 84 ? -16.846 -0.239 6.03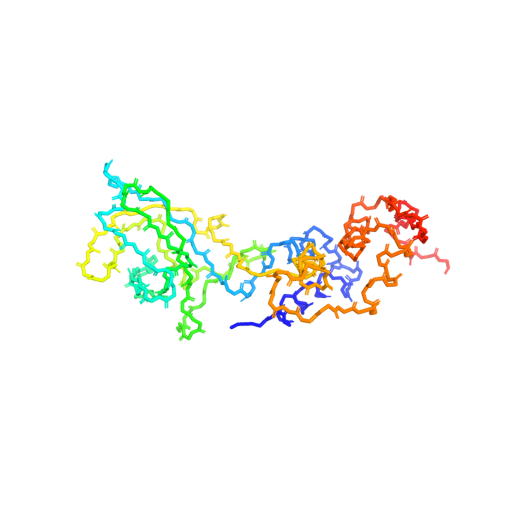1 1.00 98.12 84 GLU A N 1
ATOM 623 C CA . GLU A 1 84 ? -15.409 -0.407 5.872 1.00 98.12 84 GLU A CA 1
ATOM 624 C C . GLU A 1 84 ? -14.741 0.890 6.309 1.00 98.12 84 GLU A C 1
ATOM 626 O O . GLU A 1 84 ? -15.166 1.965 5.890 1.00 98.12 84 GLU A O 1
ATOM 631 N N . ILE A 1 85 ? -13.730 0.780 7.168 1.00 97.44 85 ILE A N 1
ATOM 632 C CA . ILE A 1 85 ? -12.906 1.912 7.584 1.00 97.44 85 ILE A CA 1
ATOM 633 C C . ILE A 1 85 ? -11.428 1.564 7.437 1.00 97.44 85 ILE A C 1
ATOM 635 O O . ILE A 1 85 ? -11.025 0.410 7.589 1.00 97.44 85 ILE A O 1
ATOM 639 N N . SER A 1 86 ? -10.612 2.580 7.195 1.00 97.81 86 SER A N 1
ATOM 640 C CA . SER A 1 86 ? -9.165 2.463 7.049 1.00 97.81 86 SER A CA 1
ATOM 641 C C . SER A 1 86 ? -8.483 3.187 8.202 1.00 97.81 86 SER A C 1
ATOM 643 O O . SER A 1 86 ? -8.701 4.380 8.419 1.00 97.81 86 SER A O 1
ATOM 645 N N . VAL A 1 87 ? -7.652 2.463 8.949 1.00 97.44 87 VAL A N 1
ATOM 646 C CA . VAL A 1 87 ? -6.942 2.981 10.123 1.00 97.44 87 VAL A CA 1
ATOM 647 C C . VAL A 1 87 ? -5.448 2.918 9.864 1.00 97.44 87 VAL A C 1
ATOM 649 O O . VAL A 1 87 ? -4.882 1.835 9.717 1.00 97.44 87 VAL A O 1
ATOM 652 N N . GLN A 1 88 ? -4.794 4.073 9.826 1.00 95.94 88 GLN A N 1
ATOM 653 C CA . GLN A 1 88 ? -3.342 4.153 9.764 1.00 95.94 88 GLN A CA 1
ATOM 654 C C . GLN A 1 88 ? -2.759 3.879 11.152 1.00 95.94 88 GLN A C 1
ATOM 656 O O . GLN A 1 88 ? -3.090 4.574 12.113 1.00 95.94 88 GLN A O 1
ATOM 661 N N . TYR A 1 89 ? -1.843 2.916 11.260 1.00 95.25 89 TYR A N 1
ATOM 662 C CA . TYR A 1 89 ? -1.155 2.646 12.525 1.00 95.25 89 TYR A CA 1
ATOM 663 C C . TYR A 1 89 ? -0.252 3.813 12.938 1.00 95.25 89 TYR A C 1
ATOM 665 O O . TYR A 1 89 ? 0.401 4.450 12.100 1.00 95.25 89 TYR A O 1
ATOM 673 N N . ALA A 1 90 ? -0.163 4.053 14.246 1.00 91.50 90 ALA A N 1
ATOM 674 C CA . ALA A 1 90 ? 0.720 5.063 14.808 1.00 91.50 90 ALA A CA 1
ATOM 675 C C . ALA A 1 90 ? 2.190 4.785 14.446 1.00 91.50 90 ALA A C 1
ATOM 677 O O . ALA A 1 90 ? 2.686 3.659 14.515 1.00 91.50 90 ALA A O 1
ATOM 678 N N . SER A 1 91 ? 2.911 5.831 14.038 1.00 82.94 91 SER A N 1
ATOM 679 C CA . SER A 1 91 ? 4.298 5.694 13.576 1.00 82.94 91 SER A CA 1
ATOM 680 C C . SER A 1 91 ? 5.311 5.434 14.693 1.00 82.94 91 SER A C 1
ATOM 682 O O . SER A 1 91 ? 6.435 5.030 14.402 1.00 82.94 91 SER A O 1
ATOM 684 N N . ASP A 1 92 ? 4.923 5.712 15.933 1.00 81.50 92 ASP A N 1
ATOM 685 C CA . ASP A 1 92 ? 5.691 5.587 17.170 1.00 81.50 92 ASP A CA 1
ATOM 686 C C . ASP A 1 92 ? 5.213 4.417 18.048 1.00 81.50 92 ASP A C 1
ATOM 688 O O . ASP A 1 92 ? 5.636 4.299 19.200 1.00 81.50 92 ASP A O 1
ATOM 692 N N . ALA A 1 93 ? 4.365 3.534 17.507 1.00 81.56 93 ALA A N 1
ATOM 693 C CA . ALA A 1 93 ? 3.956 2.311 18.185 1.00 81.56 93 ALA A CA 1
ATOM 694 C C . ALA A 1 93 ? 5.182 1.443 18.555 1.00 81.56 93 ALA A C 1
ATOM 696 O O . ALA A 1 93 ? 6.132 1.353 17.770 1.00 81.56 93 ALA A O 1
ATOM 697 N N . PRO A 1 94 ? 5.176 0.790 19.735 1.00 79.50 94 PRO A N 1
ATOM 698 C CA . PRO A 1 94 ? 6.305 -0.018 20.201 1.00 79.50 94 PRO A CA 1
ATOM 699 C C . PRO A 1 94 ? 6.550 -1.256 19.330 1.00 79.50 94 PRO A C 1
ATOM 701 O O . PRO A 1 94 ? 7.700 -1.644 19.142 1.00 79.50 94 PRO A O 1
ATOM 704 N N . ASP A 1 95 ? 5.479 -1.835 18.780 1.00 88.31 95 ASP A N 1
ATOM 705 C CA . ASP A 1 95 ? 5.516 -2.925 17.808 1.00 88.31 95 ASP A CA 1
ATOM 706 C C . ASP A 1 95 ? 4.963 -2.434 16.467 1.00 88.31 95 ASP A C 1
ATOM 708 O O . ASP A 1 95 ? 3.960 -1.719 16.413 1.00 88.31 95 ASP A O 1
ATOM 712 N N . SER A 1 96 ? 5.600 -2.832 15.365 1.00 89.06 96 SER A N 1
ATOM 713 C CA . SER A 1 96 ? 5.154 -2.481 14.020 1.00 89.06 96 SER A CA 1
ATOM 714 C C . SER A 1 96 ? 4.164 -3.502 13.441 1.00 89.06 96 SER A C 1
ATOM 716 O O . SER A 1 96 ? 4.212 -4.696 13.730 1.00 89.06 96 SER A O 1
ATOM 718 N N . CYS A 1 97 ? 3.258 -3.010 12.595 1.00 93.56 97 CYS A N 1
ATOM 719 C CA . CYS A 1 97 ? 2.517 -3.806 11.618 1.00 93.56 97 CYS A CA 1
ATOM 720 C C . CYS A 1 97 ? 3.109 -3.509 10.231 1.00 93.56 97 CYS A C 1
ATOM 722 O O . CYS A 1 97 ? 3.053 -2.363 9.770 1.00 93.56 97 CYS A O 1
ATOM 724 N N . GLU A 1 98 ? 3.773 -4.493 9.627 1.00 93.88 98 GLU A N 1
ATOM 725 C CA . GLU A 1 98 ? 4.465 -4.404 8.332 1.00 93.88 98 GLU A CA 1
ATOM 726 C C . GLU A 1 98 ? 4.089 -5.643 7.529 1.00 93.88 98 GLU A C 1
ATOM 728 O O . GLU A 1 98 ? 4.555 -6.744 7.805 1.00 93.88 98 GLU A O 1
ATOM 733 N N . VAL A 1 99 ? 3.171 -5.469 6.581 1.00 94.25 99 VAL A N 1
ATOM 734 C CA . VAL A 1 99 ? 2.581 -6.576 5.820 1.00 94.25 99 VAL A CA 1
ATOM 735 C C . VAL A 1 99 ? 2.848 -6.340 4.342 1.00 94.25 99 VAL A C 1
ATOM 737 O O . VAL A 1 99 ? 3.899 -6.747 3.852 1.00 94.25 99 VAL A O 1
ATOM 740 N N . GLY A 1 100 ? 1.963 -5.613 3.652 1.00 93.12 100 GLY A N 1
ATOM 741 C CA . GLY A 1 100 ? 2.187 -5.134 2.291 1.00 93.12 100 GLY A CA 1
ATOM 742 C C . GLY A 1 100 ? 2.767 -6.201 1.352 1.00 93.12 100 GLY A C 1
ATOM 743 O O . GLY A 1 100 ? 2.166 -7.250 1.124 1.00 93.12 100 GLY A O 1
ATOM 744 N N . GLY A 1 101 ? 3.928 -5.904 0.778 1.00 94.88 101 GLY A N 1
ATOM 745 C CA . GLY A 1 101 ? 4.671 -6.729 -0.163 1.00 94.88 101 GLY A CA 1
ATOM 746 C C . GLY A 1 101 ? 5.737 -7.634 0.453 1.00 94.88 101 GLY A C 1
ATOM 747 O O . GLY A 1 101 ? 6.467 -8.250 -0.319 1.00 94.88 101 GLY A O 1
ATOM 748 N N . LEU A 1 102 ? 5.867 -7.706 1.784 1.00 94.50 102 LEU A N 1
ATOM 749 C CA . LEU A 1 102 ? 6.880 -8.553 2.422 1.00 94.50 102 LEU A CA 1
ATOM 750 C C . LEU A 1 102 ? 6.611 -10.031 2.149 1.00 94.50 102 LEU A C 1
ATOM 752 O O . LEU A 1 102 ? 5.480 -10.501 2.268 1.00 94.50 102 LEU A O 1
ATOM 756 N N . LEU A 1 103 ? 7.681 -10.764 1.837 1.00 92.56 103 LEU A N 1
ATOM 757 C CA . LEU A 1 103 ? 7.643 -12.223 1.735 1.00 92.56 103 LEU A CA 1
ATOM 758 C C . LEU A 1 103 ? 7.325 -12.863 3.097 1.00 92.56 103 LEU A C 1
ATOM 760 O O . LEU A 1 103 ? 6.570 -13.828 3.169 1.00 92.56 103 LEU A O 1
ATOM 764 N N . GLU A 1 104 ? 7.861 -12.277 4.170 1.00 92.62 104 GLU A N 1
ATOM 765 C CA . GLU A 1 104 ? 7.638 -12.664 5.567 1.00 92.62 104 GLU A CA 1
ATOM 766 C C . GLU A 1 104 ? 7.034 -11.464 6.331 1.00 92.62 104 GLU A C 1
ATOM 768 O O . GLU A 1 104 ? 7.775 -10.608 6.822 1.00 92.62 104 GLU A O 1
ATOM 773 N N . PRO A 1 105 ? 5.694 -11.344 6.405 1.00 94.44 105 PRO A N 1
ATOM 774 C CA . PRO A 1 105 ? 5.029 -10.242 7.101 1.00 94.44 105 PRO A CA 1
ATOM 775 C C . PRO A 1 105 ? 5.324 -10.191 8.606 1.00 94.44 105 PRO A C 1
ATOM 777 O O . PRO A 1 105 ? 5.270 -11.205 9.305 1.00 94.44 105 PRO A O 1
ATOM 780 N N . TYR A 1 106 ? 5.515 -8.986 9.141 1.00 93.25 106 TYR A N 1
ATOM 781 C CA . TYR A 1 106 ? 5.650 -8.731 10.573 1.00 93.25 106 TYR A CA 1
ATOM 782 C C . TYR A 1 106 ? 4.337 -8.187 11.155 1.00 93.25 106 TYR A C 1
ATOM 784 O O . TYR A 1 106 ? 3.985 -7.019 10.983 1.00 93.25 106 TYR A O 1
ATOM 792 N N . MET A 1 107 ? 3.598 -9.050 11.862 1.00 95.12 107 MET A N 1
ATOM 793 C CA . MET A 1 107 ? 2.226 -8.759 12.311 1.00 95.12 107 MET A CA 1
ATOM 794 C C . MET A 1 107 ? 2.072 -8.460 13.811 1.00 95.12 107 MET A C 1
ATOM 796 O O . MET A 1 107 ? 0.953 -8.348 14.310 1.00 95.12 107 MET A O 1
ATOM 800 N N . HIS A 1 108 ? 3.171 -8.337 14.558 1.00 93.31 108 HIS A N 1
ATOM 801 C CA . HIS A 1 108 ? 3.121 -8.225 16.022 1.00 93.31 108 HIS A CA 1
ATOM 802 C C . HIS A 1 108 ? 2.393 -6.968 16.519 1.00 93.31 108 HIS A C 1
ATOM 804 O O . HIS A 1 108 ? 1.703 -7.039 17.535 1.00 93.31 108 HIS A O 1
ATOM 810 N N . GLY A 1 109 ? 2.512 -5.852 15.794 1.00 94.94 109 GLY A N 1
ATOM 811 C CA . GLY A 1 109 ? 1.814 -4.599 16.087 1.00 94.94 109 GLY A CA 1
ATOM 812 C C . GLY A 1 109 ? 0.481 -4.425 15.356 1.00 94.94 109 GLY A C 1
ATOM 813 O O . GLY A 1 109 ? -0.107 -3.349 15.433 1.00 94.94 109 GLY A O 1
ATOM 814 N N . CYS A 1 110 ? 0.007 -5.430 14.611 1.00 97.25 110 CYS A N 1
ATOM 815 C CA . CYS A 1 110 ? -1.273 -5.336 13.910 1.00 97.25 110 CYS A CA 1
ATOM 816 C C . CYS A 1 110 ? -2.456 -5.479 14.879 1.00 97.25 110 CYS A C 1
ATOM 818 O O . CYS A 1 110 ? -2.345 -6.067 15.959 1.00 97.25 110 CYS A O 1
ATOM 820 N N . PHE A 1 111 ? -3.616 -4.978 14.457 1.00 98.06 111 PHE A N 1
ATOM 821 C CA . PHE A 1 111 ? -4.879 -5.251 15.138 1.00 98.06 111 PHE A CA 1
ATOM 822 C C . PHE A 1 111 ? -5.166 -6.766 15.119 1.00 98.06 111 PHE A C 1
ATOM 824 O O . PHE A 1 111 ? -4.723 -7.495 14.230 1.00 98.06 111 PHE A O 1
ATOM 831 N N . ALA A 1 112 ? -5.880 -7.268 16.124 1.00 98.06 112 ALA A N 1
ATOM 832 C CA . ALA A 1 112 ? -6.373 -8.641 16.128 1.00 98.06 112 ALA A CA 1
ATOM 833 C C . ALA A 1 112 ? -7.338 -8.868 14.952 1.00 98.06 112 ALA A C 1
ATOM 835 O O . ALA A 1 112 ? -8.027 -7.947 14.532 1.00 98.06 112 ALA A O 1
ATOM 836 N N . ALA A 1 113 ? -7.421 -10.095 14.428 1.00 98.31 113 ALA A N 1
ATOM 837 C CA . ALA A 1 113 ? -8.270 -10.403 13.268 1.00 98.31 113 ALA A CA 1
ATOM 838 C C . ALA A 1 113 ? -9.758 -10.047 13.478 1.00 98.31 113 ALA A C 1
ATOM 840 O O . ALA A 1 113 ? -10.482 -9.780 12.521 1.00 98.31 113 ALA A O 1
ATOM 841 N N . ASP A 1 114 ? -10.207 -10.018 14.728 1.00 98.44 114 ASP A N 1
ATOM 842 C CA . ASP A 1 114 ? -11.501 -9.507 15.154 1.00 98.44 114 ASP A CA 1
ATOM 843 C C . ASP A 1 114 ? -11.389 -8.872 16.545 1.00 98.44 114 ASP A C 1
ATOM 845 O O . ASP A 1 114 ? -10.459 -9.149 17.311 1.00 98.44 114 ASP A O 1
ATOM 849 N N . GLY A 1 115 ? -12.331 -7.990 16.868 1.00 97.31 115 GLY A N 1
ATOM 850 C CA . GLY A 1 115 ? -12.388 -7.340 18.171 1.00 97.31 115 GLY A CA 1
ATOM 851 C C . GLY A 1 115 ? -13.289 -6.114 18.183 1.00 97.31 115 GLY A C 1
ATOM 852 O O . GLY A 1 115 ? -14.156 -5.952 17.328 1.00 97.31 115 GLY A O 1
ATOM 853 N N . GLU A 1 116 ? -13.060 -5.239 19.158 1.00 97.56 116 GLU A N 1
ATOM 854 C CA . GLU A 1 116 ? -13.686 -3.919 19.244 1.00 97.56 116 GLU A CA 1
ATOM 855 C C . GLU A 1 116 ? -12.617 -2.838 19.077 1.00 97.56 116 GLU A C 1
ATOM 857 O O . GLU A 1 116 ? -11.533 -2.933 19.662 1.00 97.56 116 GLU A O 1
ATOM 862 N N . LEU A 1 117 ? -12.935 -1.820 18.284 1.00 97.50 117 LEU A N 1
ATOM 863 C CA . LEU A 1 117 ? -12.223 -0.550 18.253 1.00 97.50 117 LEU A CA 1
ATOM 864 C C . LEU A 1 117 ? -12.900 0.416 19.221 1.00 97.50 117 LEU A C 1
ATOM 866 O O . LEU A 1 117 ? -14.121 0.391 19.357 1.00 97.50 117 LEU A O 1
ATOM 870 N N . ASP A 1 118 ? -12.114 1.282 19.841 1.00 96.94 118 ASP A N 1
ATOM 871 C CA . ASP A 1 118 ? -12.585 2.498 20.498 1.00 96.94 118 ASP A CA 1
ATOM 872 C C . ASP A 1 118 ? -12.238 3.687 19.593 1.00 96.94 118 ASP A C 1
ATOM 874 O O . ASP A 1 118 ? -11.062 3.936 19.299 1.00 96.94 118 ASP A O 1
ATOM 878 N N . ILE A 1 119 ? -13.279 4.365 19.115 1.00 94.81 119 ILE A N 1
ATOM 879 C CA . ILE A 1 119 ? -13.215 5.527 18.234 1.00 94.81 119 ILE A CA 1
ATOM 880 C C . ILE A 1 119 ? -13.829 6.698 19.002 1.00 94.81 119 ILE A C 1
ATOM 882 O O . ILE A 1 119 ? -15.049 6.807 19.107 1.00 94.81 119 ILE A O 1
ATOM 886 N N . GLU A 1 120 ? -12.984 7.550 19.586 1.00 89.00 120 GLU A N 1
ATOM 887 C CA . GLU A 1 120 ? -13.404 8.703 20.407 1.00 89.00 120 GLU A CA 1
ATOM 888 C C . GLU A 1 120 ? -14.410 8.368 21.536 1.00 89.00 120 GLU A C 1
ATOM 890 O O . GLU A 1 120 ? -15.251 9.185 21.915 1.00 89.00 120 GLU A O 1
ATOM 895 N N . GLY A 1 121 ? -14.305 7.174 22.126 1.00 90.06 121 GLY A N 1
ATOM 896 C CA . GLY A 1 121 ? -15.170 6.685 23.203 1.00 90.06 121 GLY A CA 1
ATOM 897 C C . GLY A 1 121 ? -16.329 5.802 22.737 1.00 90.06 121 GLY A C 1
ATOM 898 O O . GLY A 1 121 ? -17.021 5.225 23.581 1.00 90.06 121 GLY A O 1
ATOM 899 N N . GLU A 1 122 ? -16.540 5.665 21.427 1.00 92.38 122 GLU A N 1
ATOM 900 C CA . GLU A 1 122 ? -17.541 4.774 20.842 1.00 92.38 122 GLU A CA 1
ATOM 901 C C . GLU A 1 122 ? -16.920 3.417 20.498 1.00 92.38 122 GLU A C 1
ATOM 903 O O . GLU A 1 122 ? -15.859 3.341 19.875 1.00 92.38 122 GLU A O 1
ATOM 908 N N . ARG A 1 123 ? -17.589 2.323 20.885 1.00 96.00 123 ARG A N 1
ATOM 909 C CA . ARG A 1 123 ? -17.091 0.966 20.631 1.00 96.00 123 ARG A CA 1
ATOM 910 C C . ARG A 1 123 ? -17.712 0.357 19.392 1.00 96.00 123 ARG A C 1
ATOM 912 O O . ARG A 1 123 ? -18.928 0.191 19.325 1.00 96.00 123 ARG A O 1
ATOM 919 N N . VAL A 1 124 ? -16.867 -0.051 18.450 1.00 96.50 124 VAL A N 1
ATOM 920 C CA . VAL A 1 124 ? -17.302 -0.626 17.176 1.00 96.50 124 VAL A CA 1
ATOM 921 C C . VAL A 1 124 ? -16.618 -1.966 16.944 1.00 96.50 124 VAL A C 1
ATOM 923 O O . VAL A 1 124 ? -15.392 -2.059 16.910 1.00 96.50 124 VAL A O 1
ATOM 926 N N . ALA A 1 125 ? -17.413 -3.022 16.785 1.00 97.88 125 ALA A N 1
ATOM 927 C CA . ALA A 1 125 ? -16.899 -4.356 16.511 1.00 97.88 125 ALA A CA 1
ATOM 928 C C . ALA A 1 125 ? -16.460 -4.488 15.046 1.00 97.88 125 ALA A C 1
ATOM 930 O O . ALA A 1 125 ? -17.186 -4.081 14.136 1.00 97.88 125 ALA A O 1
ATOM 931 N N . TYR A 1 126 ? -15.320 -5.125 14.801 1.00 98.50 126 TYR A N 1
ATOM 932 C CA . TYR A 1 126 ? -14.743 -5.280 13.467 1.00 98.50 126 TYR A CA 1
ATOM 933 C C . TYR A 1 126 ? -14.200 -6.688 13.231 1.00 98.50 126 TYR A C 1
ATOM 935 O O . TYR A 1 126 ? -14.021 -7.484 14.156 1.00 98.50 126 TYR A O 1
ATOM 943 N N . ARG A 1 127 ? -13.904 -6.964 11.962 1.00 98.38 127 ARG A N 1
ATOM 944 C CA . ARG A 1 127 ? -13.142 -8.117 11.501 1.00 98.38 127 ARG A CA 1
ATOM 945 C C . ARG A 1 127 ? -12.314 -7.742 10.272 1.00 98.38 127 ARG A C 1
ATOM 947 O O . ARG A 1 127 ? -12.753 -6.932 9.459 1.00 98.38 127 ARG A O 1
ATOM 954 N N . TYR A 1 128 ? -11.149 -8.359 10.122 1.00 98.00 128 TYR A N 1
ATOM 955 C CA . TYR A 1 128 ? -10.333 -8.320 8.907 1.00 98.00 128 TYR A CA 1
ATOM 956 C C . TYR A 1 128 ? -9.334 -9.487 8.868 1.00 98.00 128 TYR A C 1
ATOM 958 O O . TYR A 1 128 ? -9.232 -10.245 9.836 1.00 98.00 128 TYR A O 1
ATOM 966 N N . ASP A 1 129 ? -8.609 -9.656 7.764 1.00 97.75 129 ASP A N 1
ATOM 967 C CA . ASP A 1 129 ? -7.456 -10.557 7.689 1.00 97.75 129 ASP A CA 1
ATOM 968 C C . ASP A 1 129 ? -6.144 -9.756 7.828 1.00 97.75 129 ASP A C 1
ATOM 970 O O . ASP A 1 129 ? -5.746 -9.067 6.884 1.00 97.75 129 ASP A O 1
ATOM 974 N N . PRO A 1 130 ? -5.417 -9.859 8.962 1.00 96.62 130 PRO A N 1
ATOM 975 C CA . PRO A 1 130 ? -4.171 -9.121 9.159 1.00 96.62 130 PRO A CA 1
ATOM 976 C C . PRO A 1 130 ? -3.099 -9.385 8.091 1.00 96.62 130 PRO A C 1
ATOM 978 O O . PRO A 1 130 ? -2.209 -8.558 7.915 1.00 96.62 130 PRO A O 1
ATOM 981 N N . SER A 1 131 ? -3.155 -10.508 7.373 1.00 94.38 131 SER A N 1
ATOM 982 C CA . SER A 1 131 ? -2.161 -10.851 6.352 1.00 94.38 131 SER A CA 1
ATOM 983 C C . SER A 1 131 ? -2.457 -10.258 4.971 1.00 94.38 131 SER A C 1
ATOM 985 O O . SER A 1 131 ? -1.540 -10.135 4.159 1.00 94.38 131 SER A O 1
ATOM 987 N N . THR A 1 132 ? -3.705 -9.864 4.693 1.00 94.50 132 THR A N 1
ATOM 988 C CA . THR A 1 132 ? -4.115 -9.386 3.357 1.00 94.50 132 THR A CA 1
ATOM 989 C C . THR A 1 132 ? -4.829 -8.042 3.349 1.00 94.50 132 THR A C 1
ATOM 991 O O . THR A 1 132 ? -4.812 -7.362 2.326 1.00 94.50 132 THR A O 1
ATOM 994 N N . ASP A 1 133 ? -5.442 -7.641 4.462 1.00 96.81 133 ASP A N 1
ATOM 995 C CA . ASP A 1 133 ? -6.175 -6.376 4.585 1.00 96.81 133 ASP A CA 1
ATOM 996 C C . ASP A 1 133 ? -5.331 -5.251 5.204 1.00 96.81 133 ASP A C 1
ATOM 998 O O . ASP A 1 133 ? -5.801 -4.122 5.358 1.00 96.81 133 ASP A O 1
ATOM 1002 N N . ASN A 1 134 ? -4.063 -5.537 5.515 1.00 96.56 134 ASN A N 1
ATOM 1003 C CA . ASN A 1 134 ? -3.058 -4.517 5.784 1.00 96.56 134 ASN A CA 1
ATOM 1004 C C . ASN A 1 134 ? -2.353 -4.108 4.487 1.00 96.56 134 ASN A C 1
ATOM 1006 O O . ASN A 1 134 ? -1.749 -4.937 3.802 1.00 96.56 134 ASN A O 1
ATOM 1010 N N . TYR A 1 135 ? -2.388 -2.816 4.178 1.00 95.19 135 TYR A N 1
ATOM 1011 C CA . TYR A 1 135 ? -1.759 -2.230 2.998 1.00 95.19 135 TYR A CA 1
ATOM 1012 C C . TYR A 1 135 ? -0.999 -0.956 3.361 1.00 95.19 135 TYR A C 1
ATOM 1014 O O . TYR A 1 135 ? -1.024 -0.493 4.501 1.00 95.19 135 TYR A O 1
ATOM 1022 N N . ASN A 1 136 ? -0.314 -0.382 2.377 1.00 94.81 136 ASN A N 1
ATOM 1023 C CA . ASN A 1 136 ? 0.527 0.782 2.588 1.00 94.81 136 ASN A CA 1
ATOM 1024 C C . ASN A 1 136 ? 0.009 1.980 1.807 1.00 94.81 136 ASN A C 1
ATOM 1026 O O . ASN A 1 136 ? -0.247 1.900 0.606 1.00 94.81 136 ASN A O 1
ATOM 1030 N N . GLY A 1 137 ? -0.105 3.115 2.492 1.00 91.88 137 GLY A N 1
ATOM 1031 C CA . GLY A 1 137 ? -0.615 4.352 1.905 1.00 91.88 137 GLY A CA 1
ATOM 1032 C C . GLY A 1 137 ? 0.333 4.985 0.887 1.00 91.88 137 GLY A C 1
ATOM 1033 O O . GLY A 1 137 ? -0.084 5.883 0.158 1.00 91.88 137 GLY A O 1
ATOM 1034 N N . ARG A 1 138 ? 1.605 4.558 0.842 1.00 91.50 138 ARG A N 1
ATOM 1035 C CA . ARG A 1 138 ? 2.570 4.957 -0.191 1.00 91.50 138 ARG A CA 1
ATOM 1036 C C . ARG A 1 138 ? 3.443 3.794 -0.637 1.00 91.50 138 ARG A C 1
ATOM 1038 O O . ARG A 1 138 ? 3.898 3.016 0.197 1.00 91.50 138 ARG A O 1
ATOM 1045 N N . THR A 1 139 ? 3.739 3.737 -1.934 1.00 95.69 139 THR A N 1
ATOM 1046 C CA . THR A 1 139 ? 4.612 2.714 -2.536 1.00 95.69 139 THR A CA 1
ATOM 1047 C C . THR A 1 139 ? 5.621 3.336 -3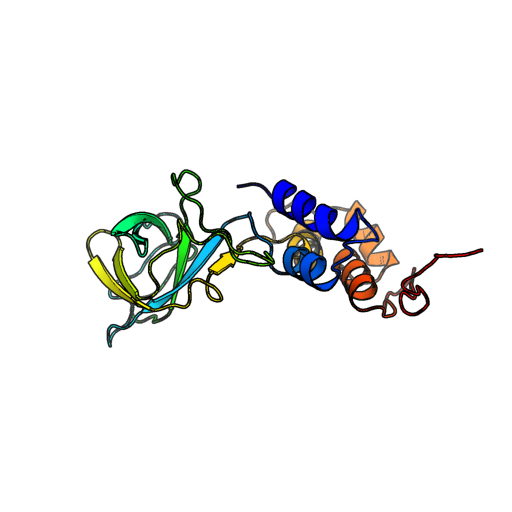.504 1.00 95.69 139 THR A C 1
ATOM 1049 O O . THR A 1 139 ? 5.461 4.480 -3.940 1.00 95.69 139 THR A O 1
ATOM 1052 N N . LEU A 1 140 ? 6.676 2.592 -3.858 1.00 96.19 140 LEU A N 1
ATOM 1053 C CA . LEU A 1 140 ? 7.658 3.040 -4.854 1.00 96.19 140 LEU A CA 1
ATOM 1054 C C . LEU A 1 140 ? 7.005 3.247 -6.227 1.00 96.19 140 LEU A C 1
ATOM 1056 O O . LEU A 1 140 ? 7.317 4.219 -6.921 1.00 96.19 140 LEU A O 1
ATOM 1060 N N . GLN A 1 141 ? 6.065 2.371 -6.593 1.00 97.25 141 GLN A N 1
ATOM 1061 C CA . GLN A 1 141 ? 5.284 2.483 -7.822 1.00 97.25 141 GLN A CA 1
ATOM 1062 C C . GLN A 1 141 ? 4.515 3.804 -7.909 1.00 97.25 141 GLN A C 1
ATOM 1064 O O . GLN A 1 141 ? 4.512 4.465 -8.955 1.00 97.25 141 GLN A O 1
ATOM 1069 N N . GLN A 1 142 ? 3.897 4.222 -6.802 1.00 95.19 142 GLN A N 1
ATOM 1070 C CA . GLN A 1 142 ? 3.044 5.408 -6.769 1.00 95.19 142 GLN A CA 1
ATOM 1071 C C . GLN A 1 142 ? 3.773 6.710 -7.114 1.00 95.19 142 GLN A C 1
ATOM 1073 O O . GLN A 1 142 ? 3.142 7.629 -7.638 1.00 95.19 142 GLN A O 1
ATOM 1078 N N . PHE A 1 143 ? 5.094 6.794 -6.921 1.00 92.44 143 PHE A N 1
ATOM 1079 C CA . PHE A 1 143 ? 5.853 7.963 -7.375 1.00 92.44 143 PHE A CA 1
ATOM 1080 C C . PHE A 1 143 ? 5.803 8.153 -8.887 1.00 92.44 143 PHE A C 1
ATOM 1082 O O . PHE A 1 143 ? 5.751 9.287 -9.358 1.00 92.44 143 PHE A O 1
ATOM 1089 N N . SER A 1 144 ? 5.810 7.065 -9.660 1.00 95.88 144 SER A N 1
ATOM 1090 C CA . SER A 1 144 ? 5.718 7.173 -11.113 1.00 95.88 144 SER A CA 1
ATOM 1091 C C . SER A 1 144 ? 4.272 7.256 -11.588 1.00 95.88 144 SER A C 1
ATOM 1093 O O . SER A 1 144 ? 3.992 8.033 -12.500 1.00 95.88 144 SER A O 1
ATOM 1095 N N . THR A 1 145 ? 3.345 6.501 -10.995 1.00 96.19 145 THR A N 1
ATOM 1096 C CA . THR A 1 145 ? 1.941 6.520 -11.438 1.00 96.19 145 THR A CA 1
ATOM 1097 C C . THR A 1 145 ? 1.230 7.825 -11.064 1.00 96.19 145 THR A C 1
ATOM 1099 O O . THR A 1 145 ? 0.400 8.304 -11.836 1.00 96.19 145 THR A O 1
ATOM 1102 N N . GLY A 1 146 ? 1.619 8.471 -9.958 1.00 92.94 146 GLY A N 1
ATOM 1103 C CA . GLY A 1 146 ? 1.131 9.791 -9.543 1.00 92.94 146 GLY A CA 1
ATOM 1104 C C . GLY A 1 146 ? 1.810 10.983 -10.230 1.00 92.94 146 GLY A C 1
ATOM 1105 O O . GLY A 1 146 ? 1.347 12.115 -10.093 1.00 92.94 146 GLY A O 1
ATOM 1106 N N . ALA A 1 147 ? 2.873 10.758 -11.009 1.00 92.25 147 ALA A N 1
ATOM 1107 C CA . ALA A 1 147 ? 3.740 11.822 -11.518 1.00 92.25 147 ALA A CA 1
ATOM 1108 C C . ALA A 1 147 ? 3.010 12.874 -12.375 1.00 92.25 147 ALA A C 1
ATOM 1110 O O . ALA A 1 147 ? 3.340 14.054 -12.309 1.00 92.25 147 ALA A O 1
ATOM 1111 N N . SER A 1 148 ? 1.989 12.489 -13.154 1.00 91.12 148 SER A N 1
ATOM 1112 C CA . SER A 1 148 ? 1.222 13.475 -13.935 1.00 91.12 148 SER A CA 1
ATOM 1113 C C . SER A 1 148 ? 0.443 14.438 -13.046 1.00 91.12 148 SER A C 1
ATOM 1115 O O . SER A 1 148 ? 0.369 15.616 -13.373 1.00 91.12 148 SER A O 1
ATOM 1117 N N . PHE A 1 149 ? -0.148 13.946 -11.957 1.00 90.38 149 PHE A N 1
ATOM 1118 C CA . PHE A 1 149 ? -0.846 14.807 -11.011 1.00 90.38 149 PHE A CA 1
ATOM 1119 C C . PHE A 1 149 ? 0.173 15.723 -10.330 1.00 90.38 149 PHE A C 1
ATOM 1121 O O . PHE A 1 149 ? 0.069 16.935 -10.430 1.00 90.38 149 PHE A O 1
ATOM 1128 N N . THR A 1 150 ? 1.241 15.155 -9.767 1.00 89.56 150 THR A N 1
ATOM 1129 C CA . THR A 1 150 ? 2.252 15.917 -9.021 1.00 89.56 150 THR A CA 1
ATOM 1130 C C . THR A 1 150 ? 3.017 16.945 -9.860 1.00 89.56 150 THR A C 1
ATOM 1132 O O . THR A 1 150 ? 3.366 17.996 -9.336 1.00 89.56 150 THR A O 1
ATOM 1135 N N . PHE A 1 151 ? 3.317 16.672 -11.131 1.00 89.19 151 PHE A N 1
ATOM 1136 C CA . PHE A 1 151 ? 4.233 17.519 -11.910 1.00 89.19 151 PHE A CA 1
ATOM 1137 C C . PHE A 1 151 ? 3.594 18.242 -13.096 1.00 89.19 151 PHE A C 1
ATOM 1139 O O . PHE A 1 151 ? 4.244 19.115 -13.670 1.00 89.19 151 PHE A O 1
ATOM 1146 N N . ARG A 1 152 ? 2.359 17.893 -13.486 1.00 86.38 152 ARG A N 1
ATOM 1147 C CA . ARG A 1 152 ? 1.693 18.473 -14.670 1.00 86.38 152 ARG A CA 1
ATOM 1148 C C . ARG A 1 152 ? 0.321 19.070 -14.394 1.00 86.38 152 ARG A C 1
ATOM 1150 O O . ARG A 1 152 ? -0.116 19.907 -15.180 1.00 86.38 152 ARG A O 1
ATOM 1157 N N . ASP A 1 153 ? -0.377 18.638 -13.344 1.00 85.50 153 ASP A N 1
ATOM 1158 C CA . ASP A 1 153 ? -1.702 19.169 -13.030 1.00 85.50 153 ASP A CA 1
ATOM 1159 C C . ASP A 1 153 ? -1.568 20.521 -12.308 1.00 85.50 153 ASP A C 1
ATOM 1161 O O . ASP A 1 153 ? -1.062 20.564 -11.185 1.00 85.50 153 ASP A O 1
ATOM 1165 N N . PRO A 1 154 ? -2.044 21.635 -12.897 1.00 80.12 154 PRO A N 1
ATOM 1166 C CA . PRO A 1 154 ? -1.993 22.944 -12.246 1.00 80.12 154 PRO A CA 1
ATOM 1167 C C . PRO A 1 154 ? -2.838 23.018 -10.962 1.00 80.12 154 PRO A C 1
ATOM 1169 O O . PRO A 1 154 ? -2.699 23.972 -10.199 1.00 80.12 154 PRO A O 1
ATOM 1172 N N . ASN A 1 155 ? -3.716 22.039 -10.715 1.00 83.31 155 ASN A N 1
ATOM 1173 C CA . ASN A 1 155 ? -4.562 21.965 -9.525 1.00 83.31 155 ASN A CA 1
ATOM 1174 C C . ASN A 1 155 ? -3.960 21.115 -8.397 1.00 83.31 155 ASN A C 1
ATOM 1176 O O . ASN A 1 155 ? -4.549 21.053 -7.320 1.00 83.31 155 ASN A O 1
ATOM 1180 N N . ALA A 1 156 ? -2.803 20.475 -8.598 1.00 79.88 156 ALA A N 1
ATOM 1181 C CA . ALA A 1 156 ? -2.195 19.605 -7.589 1.00 79.88 156 ALA A CA 1
ATOM 1182 C C . ALA A 1 156 ? -1.570 20.361 -6.400 1.00 79.88 156 ALA A C 1
ATOM 1184 O O . ALA A 1 156 ? -1.089 19.739 -5.454 1.00 79.88 156 ALA A O 1
ATOM 1185 N N . GLY A 1 157 ? -1.558 21.700 -6.434 1.00 74.88 157 GLY A N 1
ATOM 1186 C CA . GLY A 1 157 ? -0.932 22.533 -5.399 1.00 74.88 157 GLY A CA 1
ATOM 1187 C C . GLY A 1 157 ? 0.599 22.454 -5.386 1.00 74.88 157 GLY A C 1
ATOM 1188 O O . GLY A 1 157 ? 1.239 23.043 -4.517 1.00 74.88 157 GLY A O 1
ATOM 1189 N N . THR A 1 158 ? 1.183 21.743 -6.346 1.00 76.50 158 THR A N 1
ATOM 1190 C CA . THR A 1 158 ? 2.616 21.617 -6.594 1.00 76.50 158 THR A CA 1
ATOM 1191 C C . THR A 1 158 ? 3.013 22.450 -7.809 1.00 76.50 158 THR A C 1
ATOM 1193 O O . THR A 1 158 ? 2.205 22.720 -8.698 1.00 76.50 158 THR A O 1
ATOM 1196 N N . GLU A 1 159 ? 4.264 22.905 -7.835 1.00 76.50 159 GLU A N 1
ATOM 1197 C CA . GLU A 1 159 ? 4.783 23.652 -8.977 1.00 76.50 159 GLU A CA 1
ATOM 1198 C C . GLU A 1 159 ? 4.892 22.733 -10.201 1.00 76.50 159 GLU A C 1
ATOM 1200 O O . GLU A 1 159 ? 5.366 21.598 -10.102 1.00 76.50 159 GLU A O 1
ATOM 1205 N N . TYR A 1 160 ? 4.445 23.234 -11.355 1.00 78.38 160 TYR A N 1
ATOM 1206 C CA . TYR A 1 160 ? 4.644 22.557 -12.631 1.00 78.38 160 TYR A CA 1
ATOM 1207 C C . TYR A 1 160 ? 6.140 22.360 -12.876 1.00 78.38 160 TYR A C 1
ATOM 1209 O O . TYR A 1 160 ? 6.920 23.308 -12.790 1.00 78.38 160 TYR A O 1
ATOM 1217 N N . PHE A 1 161 ? 6.543 21.135 -13.198 1.00 85.38 161 PHE A N 1
ATOM 1218 C CA . PHE A 1 161 ? 7.952 20.809 -13.354 1.00 85.38 161 PHE A CA 1
ATOM 1219 C C . PHE A 1 161 ? 8.303 20.656 -14.836 1.00 85.38 161 PHE A C 1
ATOM 1221 O O . PHE A 1 161 ? 8.165 19.576 -15.408 1.00 85.38 161 PHE A O 1
ATOM 1228 N N . ASP A 1 162 ? 8.790 21.738 -15.457 1.00 87.06 162 ASP A N 1
ATOM 1229 C CA . ASP A 1 162 ? 9.155 21.809 -16.887 1.00 87.06 162 ASP A CA 1
ATOM 1230 C C . ASP A 1 162 ? 10.050 20.647 -17.352 1.00 87.06 162 ASP A C 1
ATOM 1232 O O . ASP A 1 162 ? 9.989 20.191 -18.497 1.00 87.06 162 ASP A O 1
ATOM 1236 N N . GLU A 1 163 ? 10.920 20.161 -16.469 1.00 88.94 163 GLU A N 1
ATOM 1237 C CA . GLU A 1 163 ? 11.820 19.046 -16.752 1.00 88.94 163 GLU A CA 1
ATOM 1238 C C . GLU A 1 163 ? 11.078 17.720 -16.904 1.00 88.94 163 GLU A C 1
ATOM 1240 O O . GLU A 1 163 ? 11.461 16.919 -17.758 1.00 88.94 163 GLU A O 1
ATOM 1245 N N . PHE A 1 164 ? 9.985 17.515 -16.167 1.00 92.19 164 PHE A N 1
ATOM 1246 C CA . PHE A 1 164 ? 9.127 16.347 -16.334 1.00 92.19 164 PHE A CA 1
ATOM 1247 C C . PHE A 1 164 ? 8.452 16.319 -17.710 1.00 92.19 164 PHE A C 1
ATOM 1249 O O . PHE A 1 164 ? 8.352 15.250 -18.316 1.00 92.19 164 PHE A O 1
ATOM 1256 N N . GLU A 1 165 ? 8.065 17.479 -18.251 1.00 91.44 165 GLU A N 1
ATOM 1257 C CA . GLU A 1 165 ? 7.417 17.543 -19.568 1.00 91.44 165 GLU A CA 1
ATOM 1258 C C . GLU A 1 165 ? 8.327 17.013 -20.676 1.00 91.44 165 GLU A C 1
ATOM 1260 O O . GLU A 1 165 ? 7.863 16.313 -21.569 1.00 91.44 165 GLU A O 1
ATOM 1265 N N . LYS A 1 166 ? 9.645 17.223 -20.576 1.00 94.19 166 LYS A N 1
ATOM 1266 C CA . LYS A 1 166 ? 10.611 16.672 -21.542 1.00 94.19 166 LYS A CA 1
ATOM 1267 C C . LYS A 1 166 ? 10.575 15.140 -21.573 1.00 94.19 166 LYS A C 1
ATOM 1269 O O . LYS A 1 166 ? 10.658 14.542 -22.647 1.00 94.19 166 LYS A O 1
ATOM 1274 N N . PHE A 1 167 ? 10.440 14.494 -20.413 1.00 94.94 167 PHE A N 1
ATOM 1275 C CA . PHE A 1 167 ? 10.311 13.036 -20.332 1.00 94.94 167 PHE A CA 1
ATOM 1276 C C . PHE A 1 167 ? 8.952 12.566 -20.850 1.00 94.94 167 PHE A C 1
ATOM 1278 O O . PHE A 1 167 ? 8.891 11.581 -21.590 1.00 94.94 167 PHE A O 1
ATOM 1285 N N . PHE A 1 168 ? 7.877 13.286 -20.520 1.00 94.81 168 PHE A N 1
ATOM 1286 C CA . PHE A 1 168 ? 6.550 13.005 -21.060 1.00 94.81 168 PHE A CA 1
ATOM 1287 C C . PHE A 1 168 ? 6.520 13.125 -22.590 1.00 94.81 168 PHE A C 1
ATOM 1289 O O . PHE A 1 168 ? 6.010 12.229 -23.260 1.00 94.81 168 PHE A O 1
ATOM 1296 N N . ASP A 1 169 ? 7.114 14.170 -23.161 1.00 95.94 169 ASP A N 1
ATOM 1297 C CA . ASP A 1 169 ? 7.198 14.380 -24.606 1.00 95.94 169 ASP A CA 1
ATOM 1298 C C . ASP A 1 169 ? 8.007 13.286 -25.305 1.00 95.94 169 ASP A C 1
ATOM 1300 O O . ASP A 1 169 ? 7.630 12.828 -26.393 1.00 95.94 169 ASP A O 1
ATOM 1304 N N . TYR A 1 170 ? 9.087 12.824 -24.671 1.00 97.12 170 TYR A N 1
ATOM 1305 C CA . TYR A 1 170 ? 9.921 11.753 -25.199 1.00 97.12 170 TYR A CA 1
ATOM 1306 C C . TYR A 1 170 ? 9.212 10.392 -25.145 1.00 97.12 170 TYR A C 1
ATOM 1308 O O . TYR A 1 170 ? 8.999 9.770 -26.187 1.00 97.12 170 TYR A O 1
ATOM 1316 N N . TYR A 1 171 ? 8.798 9.933 -23.961 1.00 97.75 171 TYR A N 1
ATOM 1317 C CA . TYR A 1 171 ? 8.206 8.601 -23.776 1.00 97.75 171 TYR A CA 1
ATOM 1318 C C . TYR A 1 171 ? 6.723 8.533 -24.168 1.00 97.75 171 TYR A C 1
ATOM 1320 O O . TYR A 1 171 ? 6.202 7.457 -24.463 1.00 97.75 171 TYR A O 1
ATOM 1328 N N . GLY A 1 172 ? 6.017 9.663 -24.191 1.00 96.75 172 GLY A N 1
ATOM 1329 C CA . GLY A 1 172 ? 4.573 9.748 -24.436 1.00 96.75 172 GLY A CA 1
ATOM 1330 C C . GLY A 1 172 ? 3.704 9.228 -23.284 1.00 96.75 172 GLY A C 1
ATOM 1331 O O . GLY A 1 172 ? 2.506 9.014 -23.477 1.00 96.75 172 GLY A O 1
ATOM 1332 N N . LYS A 1 173 ? 4.295 8.969 -22.112 1.00 96.06 173 LYS A N 1
ATOM 1333 C CA . LYS A 1 173 ? 3.649 8.381 -20.931 1.00 96.06 173 LYS A CA 1
ATOM 1334 C C . LYS A 1 173 ? 4.177 9.070 -19.674 1.00 96.06 173 LYS A C 1
ATOM 1336 O O . LYS A 1 173 ? 5.384 9.128 -19.483 1.00 96.06 173 LYS A O 1
ATOM 1341 N N . ALA A 1 174 ? 3.294 9.571 -18.811 1.00 94.94 174 ALA A N 1
ATOM 1342 C CA . ALA A 1 174 ? 3.713 10.218 -17.562 1.00 94.94 174 ALA A CA 1
ATOM 1343 C C . ALA A 1 174 ? 4.250 9.197 -16.541 1.00 94.94 174 ALA A C 1
ATOM 1345 O O . ALA A 1 174 ? 5.210 9.474 -15.833 1.00 94.94 174 ALA A O 1
ATOM 1346 N N . SER A 1 175 ? 3.701 7.982 -16.537 1.00 96.44 175 SER A N 1
ATOM 1347 C CA . SER A 1 175 ? 4.165 6.857 -15.719 1.00 96.44 175 SER A CA 1
ATOM 1348 C C . SER A 1 175 ? 5.298 6.056 -16.379 1.00 96.44 175 SER A C 1
ATOM 1350 O O . SER A 1 175 ? 5.379 4.841 -16.219 1.00 96.44 175 SER A O 1
ATOM 1352 N N . TYR A 1 176 ? 6.157 6.703 -17.178 1.00 96.56 176 TYR A N 1
ATOM 1353 C CA . TYR A 1 176 ? 7.182 6.001 -17.964 1.00 96.56 176 TYR A CA 1
ATOM 1354 C C . TYR A 1 176 ? 8.112 5.136 -17.100 1.00 96.56 176 TYR A C 1
ATOM 1356 O O . TYR A 1 176 ? 8.509 4.061 -17.541 1.00 96.56 176 TYR A O 1
ATOM 1364 N N . ALA A 1 177 ? 8.439 5.572 -15.879 1.00 96.44 177 ALA A N 1
ATOM 1365 C CA . ALA A 1 177 ? 9.313 4.816 -14.988 1.00 96.44 177 ALA A CA 1
ATOM 1366 C C . ALA A 1 177 ? 8.637 3.534 -14.472 1.00 96.44 177 ALA A C 1
ATOM 1368 O O . ALA A 1 177 ? 9.264 2.480 -14.510 1.00 96.44 177 ALA A O 1
ATOM 1369 N N . ASP A 1 178 ? 7.358 3.589 -14.084 1.00 97.94 178 ASP A N 1
ATOM 1370 C CA . ASP A 1 178 ? 6.572 2.396 -13.733 1.00 97.94 178 ASP A CA 1
ATOM 1371 C C . ASP A 1 178 ? 6.427 1.446 -14.923 1.00 97.94 178 ASP A C 1
ATOM 1373 O O . ASP A 1 178 ? 6.715 0.265 -14.789 1.00 97.94 178 ASP A O 1
ATOM 1377 N N . ILE A 1 179 ? 6.111 1.949 -16.121 1.00 97.88 179 ILE A N 1
ATOM 1378 C CA . ILE A 1 179 ? 6.023 1.099 -17.323 1.00 97.88 179 ILE A CA 1
ATOM 1379 C C . ILE A 1 179 ? 7.352 0.380 -17.596 1.00 97.88 179 ILE A C 1
ATOM 1381 O O . ILE A 1 179 ? 7.345 -0.787 -17.982 1.00 97.88 179 ILE A O 1
ATOM 1385 N N . LEU A 1 180 ? 8.487 1.057 -17.407 1.00 96.81 180 LEU A N 1
ATOM 1386 C CA . LEU A 1 180 ? 9.809 0.456 -17.581 1.00 96.81 180 LEU A CA 1
ATOM 1387 C C . LEU A 1 180 ? 10.066 -0.643 -16.541 1.00 96.81 180 LEU A C 1
ATOM 1389 O O . LEU A 1 180 ? 10.488 -1.735 -16.912 1.00 96.81 180 LEU A O 1
ATOM 1393 N N . ILE A 1 181 ? 9.780 -0.373 -15.265 1.00 95.94 181 ILE A N 1
ATOM 1394 C CA . ILE A 1 181 ? 9.972 -1.327 -14.163 1.00 95.94 181 ILE A CA 1
ATOM 1395 C C . I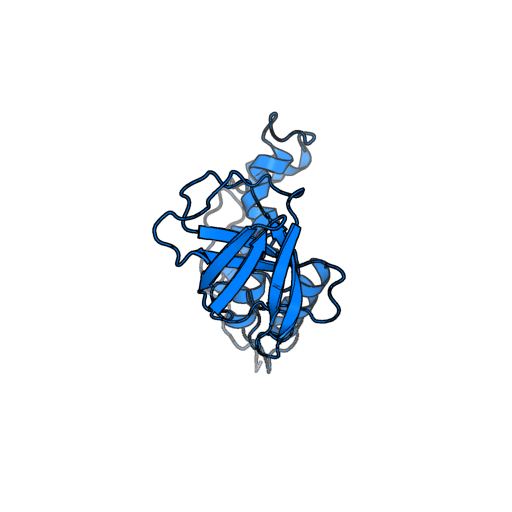LE A 1 181 ? 9.042 -2.538 -14.319 1.00 95.94 181 ILE A C 1
ATOM 1397 O O . ILE A 1 181 ? 9.486 -3.679 -14.224 1.00 95.94 181 ILE A O 1
ATOM 1401 N N . GLN A 1 182 ? 7.771 -2.309 -14.644 1.00 96.81 182 GLN A N 1
ATOM 1402 C CA . GLN A 1 182 ? 6.793 -3.363 -14.908 1.00 96.81 182 GLN A CA 1
ATOM 1403 C C . GLN A 1 182 ? 7.186 -4.218 -16.109 1.00 96.81 182 GLN A C 1
ATOM 1405 O O . GLN A 1 182 ? 7.057 -5.440 -16.063 1.00 96.81 182 GLN A O 1
ATOM 1410 N N . ALA A 1 183 ? 7.684 -3.606 -17.185 1.00 95.75 183 ALA A N 1
ATOM 1411 C CA . ALA A 1 183 ? 8.154 -4.363 -18.335 1.00 95.75 183 ALA A CA 1
ATOM 1412 C C . ALA A 1 183 ? 9.364 -5.240 -17.984 1.00 95.75 183 ALA A C 1
ATOM 1414 O O . ALA A 1 183 ? 9.426 -6.375 -18.452 1.00 95.75 183 ALA A O 1
ATOM 1415 N N . ALA A 1 184 ? 10.268 -4.754 -17.128 1.00 93.25 184 ALA A N 1
ATOM 1416 C CA . ALA A 1 184 ? 11.393 -5.534 -16.626 1.00 93.25 184 ALA A CA 1
ATOM 1417 C C . ALA A 1 184 ? 10.930 -6.729 -15.776 1.00 93.25 184 ALA A C 1
ATOM 1419 O O . ALA A 1 184 ? 11.297 -7.860 -16.087 1.00 93.25 184 ALA A O 1
ATOM 1420 N N . PHE A 1 185 ? 10.067 -6.512 -14.775 1.00 93.06 185 PHE A N 1
ATOM 1421 C CA . PHE A 1 185 ? 9.534 -7.602 -13.946 1.00 93.06 185 PHE A CA 1
ATOM 1422 C C . PHE A 1 185 ? 8.774 -8.650 -14.768 1.00 93.06 185 PHE A C 1
ATOM 1424 O O . PHE A 1 185 ? 8.950 -9.847 -14.566 1.00 93.06 185 PHE A O 1
ATOM 1431 N N . ASN A 1 186 ? 7.955 -8.209 -15.726 1.00 92.31 186 ASN A N 1
ATOM 1432 C CA . ASN A 1 186 ? 7.118 -9.104 -16.527 1.00 92.31 186 ASN A CA 1
ATOM 1433 C C . ASN A 1 186 ? 7.841 -9.682 -17.759 1.00 92.31 186 ASN A C 1
ATOM 1435 O O . ASN A 1 186 ? 7.234 -10.457 -18.499 1.00 92.31 186 ASN A O 1
ATOM 1439 N N . LYS A 1 187 ? 9.107 -9.310 -18.003 1.00 91.81 187 LYS A N 1
ATOM 1440 C CA . LYS A 1 187 ? 9.896 -9.703 -19.188 1.00 91.81 187 LYS A CA 1
ATOM 1441 C C . LYS A 1 187 ? 9.176 -9.403 -20.504 1.00 91.81 187 LYS A C 1
ATOM 1443 O O . LYS A 1 187 ? 9.094 -10.232 -21.409 1.00 91.81 187 LYS A O 1
ATOM 1448 N N . THR A 1 188 ? 8.622 -8.200 -20.597 1.00 94.12 188 THR A N 1
ATOM 1449 C CA . THR A 1 188 ? 7.860 -7.731 -21.760 1.00 94.12 188 THR A CA 1
ATOM 1450 C C . THR A 1 188 ? 8.505 -6.517 -22.413 1.00 94.12 188 THR A C 1
ATOM 1452 O O . THR A 1 188 ? 9.474 -5.946 -21.916 1.00 94.12 188 THR A O 1
ATOM 1455 N N . ASN A 1 189 ? 7.917 -6.067 -23.516 1.00 95.50 189 ASN A N 1
ATOM 1456 C CA . ASN A 1 189 ? 8.364 -4.870 -24.216 1.00 95.50 189 ASN A CA 1
ATOM 1457 C C . ASN A 1 189 ? 7.636 -3.648 -23.672 1.00 95.50 189 ASN A C 1
ATOM 1459 O O . ASN A 1 189 ? 6.455 -3.719 -23.322 1.00 95.50 189 ASN A O 1
ATOM 1463 N N . THR A 1 190 ? 8.320 -2.510 -23.633 1.00 96.75 190 THR A N 1
ATOM 1464 C CA . THR A 1 190 ? 7.657 -1.237 -23.351 1.00 96.75 190 THR A CA 1
ATOM 1465 C C . THR A 1 190 ? 6.882 -0.740 -24.578 1.00 96.75 190 THR A C 1
ATOM 1467 O O . THR A 1 190 ? 7.096 -1.180 -25.709 1.00 96.75 190 THR A O 1
ATOM 1470 N N . GLY A 1 191 ? 5.926 0.163 -24.336 1.00 95.31 191 GLY A N 1
ATOM 1471 C CA . GLY A 1 191 ? 5.049 0.757 -25.351 1.00 95.31 191 GLY A CA 1
ATOM 1472 C C . GLY A 1 191 ? 5.109 2.285 -25.341 1.00 95.31 191 GLY A C 1
ATOM 1473 O O . GLY A 1 191 ? 4.092 2.957 -25.148 1.00 95.31 191 GLY A O 1
ATOM 1474 N N . PHE A 1 192 ? 6.311 2.832 -25.482 1.00 97.94 192 PHE A N 1
ATOM 1475 C CA . PHE A 1 192 ? 6.604 4.260 -25.510 1.00 97.94 192 PHE A CA 1
ATOM 1476 C C . PHE A 1 192 ? 6.570 4.850 -26.922 1.00 97.94 192 PHE A C 1
ATOM 1478 O O . PHE A 1 192 ? 6.784 4.166 -27.925 1.00 97.94 192 PHE A O 1
ATOM 1485 N N . ARG A 1 193 ? 6.355 6.170 -26.988 1.00 98.12 193 ARG A N 1
ATOM 1486 C CA . ARG A 1 193 ? 6.520 6.970 -28.210 1.00 98.12 193 ARG A CA 1
ATOM 1487 C C . ARG A 1 193 ? 7.963 6.893 -28.718 1.00 98.12 193 ARG A C 1
ATOM 1489 O O . ARG A 1 193 ? 8.167 6.658 -29.902 1.00 98.12 193 ARG A O 1
ATOM 1496 N N . ASN A 1 194 ? 8.937 7.064 -27.824 1.00 97.38 194 ASN A N 1
ATOM 1497 C CA . ASN A 1 194 ? 10.366 6.887 -28.084 1.00 97.38 194 ASN A CA 1
ATOM 1498 C C . ASN A 1 194 ? 11.016 6.084 -26.946 1.00 97.38 194 ASN A C 1
ATOM 1500 O O . ASN A 1 194 ? 10.511 6.078 -25.827 1.00 97.38 194 ASN A O 1
ATOM 1504 N N . GLY A 1 195 ? 12.154 5.439 -27.223 1.00 94.75 195 GLY A N 1
ATOM 1505 C CA . GLY A 1 195 ? 12.928 4.713 -26.206 1.00 94.75 195 GLY A CA 1
ATOM 1506 C C . GLY A 1 195 ? 12.329 3.370 -25.779 1.00 94.75 195 GLY A C 1
ATOM 1507 O O . GLY A 1 195 ? 12.422 3.019 -24.607 1.00 94.75 195 GLY A O 1
ATOM 1508 N N . ASN A 1 196 ? 11.694 2.638 -26.702 1.00 96.19 196 ASN A N 1
ATOM 1509 C CA . ASN A 1 196 ? 11.205 1.288 -26.415 1.00 96.19 196 ASN A CA 1
ATOM 1510 C C . ASN A 1 196 ? 12.354 0.345 -26.032 1.00 96.19 196 ASN A C 1
ATOM 1512 O O . ASN A 1 196 ? 13.426 0.389 -26.635 1.00 96.19 196 ASN A O 1
ATOM 1516 N N . LEU A 1 197 ? 12.094 -0.508 -25.046 1.00 94.19 197 LEU A N 1
ATOM 1517 C CA . LEU A 1 197 ? 12.998 -1.529 -24.529 1.00 94.19 197 LEU A CA 1
ATOM 1518 C C . LEU A 1 197 ? 12.286 -2.881 -24.598 1.00 94.19 197 LEU A C 1
ATOM 1520 O O . LEU A 1 197 ? 11.076 -2.953 -24.381 1.00 94.19 197 LEU A O 1
ATOM 1524 N N . ASP A 1 198 ? 13.041 -3.931 -24.901 1.00 93.81 198 ASP A N 1
ATOM 1525 C CA . ASP A 1 198 ? 12.569 -5.314 -24.934 1.00 93.81 198 ASP A CA 1
ATOM 1526 C C . ASP A 1 198 ? 13.239 -6.078 -23.789 1.00 93.81 198 ASP A C 1
ATOM 1528 O O . ASP A 1 198 ? 14.446 -6.323 -23.826 1.00 93.81 198 ASP A O 1
ATOM 1532 N N . PHE A 1 199 ? 12.469 -6.403 -22.747 1.00 91.50 199 PHE A N 1
ATOM 1533 C CA . PHE A 1 199 ? 12.968 -7.194 -21.621 1.00 91.50 199 PHE A CA 1
ATOM 1534 C C . PHE A 1 199 ? 12.772 -8.702 -21.823 1.00 91.50 199 PHE A C 1
ATOM 1536 O O . PHE A 1 199 ? 13.308 -9.491 -21.050 1.00 91.50 199 PHE A O 1
ATOM 1543 N N . SER A 1 200 ? 12.059 -9.122 -22.874 1.00 88.56 200 SER A N 1
ATOM 1544 C CA . SER A 1 200 ? 11.825 -10.541 -23.170 1.00 88.56 200 SER A CA 1
ATOM 1545 C C . SER A 1 200 ? 13.092 -11.262 -23.636 1.00 88.56 200 SER A C 1
ATOM 1547 O O . SER A 1 200 ? 13.198 -12.483 -23.521 1.00 88.56 200 SER A O 1
ATOM 1549 N N . THR A 1 201 ? 14.078 -10.508 -24.130 1.00 82.62 201 THR A N 1
ATOM 1550 C CA . THR A 1 201 ? 15.370 -11.041 -24.577 1.00 82.62 201 THR A CA 1
ATOM 1551 C C . THR A 1 201 ? 16.394 -11.220 -23.458 1.00 82.62 201 THR A C 1
ATOM 1553 O O . THR A 1 201 ? 17.448 -11.804 -23.702 1.00 82.62 201 THR A O 1
ATOM 1556 N N . TYR A 1 202 ? 16.123 -10.721 -22.248 1.00 70.44 202 TYR A N 1
ATOM 1557 C CA . TYR A 1 202 ? 16.997 -10.933 -21.097 1.00 70.44 202 TYR A CA 1
ATOM 1558 C C . TYR A 1 202 ? 16.677 -12.301 -20.485 1.00 70.44 202 TYR A C 1
ATOM 1560 O O . TYR A 1 202 ? 15.633 -12.499 -19.865 1.00 70.44 202 TYR A O 1
ATOM 1568 N N . LEU A 1 203 ? 17.557 -13.274 -20.726 1.00 57.50 203 LEU A N 1
ATOM 1569 C CA . LEU A 1 203 ? 17.460 -14.615 -20.153 1.00 57.50 203 LEU A CA 1
ATOM 1570 C C . LEU A 1 203 ? 18.000 -14.606 -18.717 1.00 57.50 203 LEU A C 1
ATOM 1572 O O . LEU A 1 203 ? 19.021 -13.974 -18.445 1.00 57.50 203 LEU A O 1
ATOM 1576 N N . ASP A 1 204 ? 17.351 -15.351 -17.819 1.00 59.72 204 ASP A N 1
ATOM 1577 C CA . ASP A 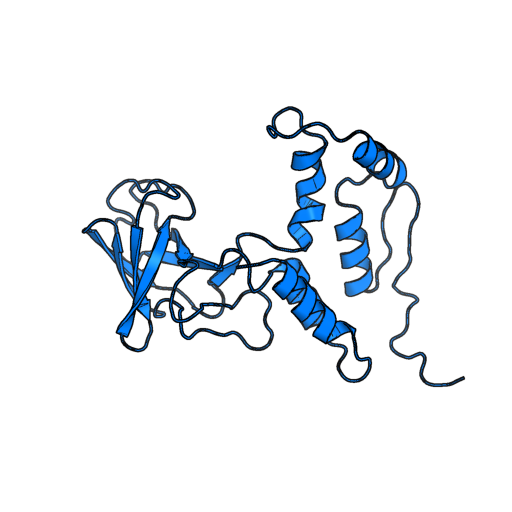1 204 ? 17.862 -15.610 -16.468 1.00 59.72 204 ASP A CA 1
ATOM 1578 C C . ASP A 1 204 ? 19.091 -16.526 -16.572 1.00 59.72 204 ASP A C 1
ATOM 1580 O O . ASP A 1 204 ? 18.982 -17.752 -16.520 1.00 59.72 204 ASP A O 1
ATOM 1584 N N . GLY A 1 205 ? 20.268 -15.946 -16.797 1.00 51.66 205 GLY A N 1
ATOM 1585 C CA . GLY A 1 205 ? 21.525 -16.681 -16.726 1.00 51.66 205 GLY A CA 1
ATOM 1586 C C . GLY A 1 205 ? 22.547 -16.301 -17.783 1.00 51.66 205 GLY A C 1
ATOM 1587 O O . GLY A 1 205 ? 22.794 -17.078 -18.700 1.00 51.66 205 GLY A O 1
ATOM 1588 N N . ASP A 1 206 ? 23.283 -15.217 -17.544 1.00 45.44 206 ASP A N 1
ATOM 1589 C CA . ASP A 1 206 ? 24.686 -15.158 -17.971 1.00 45.44 206 ASP A CA 1
ATOM 1590 C C . ASP A 1 206 ? 25.551 -15.894 -16.934 1.00 45.44 206 ASP A C 1
ATOM 1592 O O . ASP A 1 206 ? 26.386 -15.340 -16.220 1.00 45.44 206 ASP A O 1
ATOM 1596 N N . GLY A 1 207 ? 25.302 -17.200 -16.840 1.00 48.94 207 GLY A N 1
ATOM 1597 C CA . GLY A 1 207 ? 26.227 -18.178 -16.301 1.00 48.94 207 GLY A CA 1
ATOM 1598 C C . GLY A 1 207 ? 26.819 -18.960 -17.468 1.00 48.94 207 GLY A C 1
ATOM 1599 O O . GLY A 1 207 ? 26.186 -19.892 -17.949 1.00 48.94 207 GLY A O 1
ATOM 1600 N N . GLN A 1 208 ? 28.057 -18.610 -17.833 1.00 38.81 208 GLN A N 1
ATOM 1601 C CA . GLN A 1 208 ? 28.967 -19.250 -18.803 1.00 38.81 208 GLN A CA 1
ATOM 1602 C C . GLN A 1 208 ? 29.016 -18.660 -20.225 1.00 38.81 208 GLN A C 1
ATOM 1604 O O . GLN A 1 208 ? 28.313 -19.095 -21.133 1.00 38.81 208 GLN A O 1
ATOM 1609 N N . ASN A 1 209 ? 29.993 -17.767 -20.422 1.00 35.22 209 ASN A N 1
ATOM 1610 C CA . ASN A 1 209 ? 30.969 -17.864 -21.513 1.00 35.22 209 ASN A CA 1
ATOM 1611 C C . ASN A 1 209 ? 32.378 -17.831 -20.914 1.00 35.22 209 ASN A C 1
ATOM 1613 O O . ASN A 1 209 ? 32.591 -17.013 -19.991 1.00 35.22 209 ASN A O 1
#

Secondary structure (DSSP, 8-state):
--HHHHHHHHHHHHS-TTS--HHHHHHHHHH-SSSSEEEEEEE-STT--SS-B-TTT-EEEEE-TTS-EEEEEESS-B-TT-SEEEEEEPTT-SS--B-TT-SS-B-TTSPPSEEEEEETTEEEEEE--TTTSEEES--HHHHHHTHHHHHH-TTSSS---HHHHHHHHHHS-TTHHHHHHHHHHHT-B---SS---B-TT--S-----

Radius of gyration: 20.59 Å; chains: 1; bounding box: 57×43×52 Å

Sequence (209 aa):
KNIALDQYELSSFLGNPANDDLEAAKAIYERGAFVTPIARLTLTNESGLPTMITSDETLVTGKTANGTEVTGIAYESFNPGEMEISVQYASDAPDSCEVGGLLEPYMHGCFAADGELDIEGERVAYRYDPSTDNYNGRTLQQFSTGASFTFRDPNAGTEYFDEFEKFFDYYGKASYADILIQAAFNKTNTGFRNGNLDFSTYLDGDGQN

Foldseek 3Di:
DDQVVLVVQLCVLVVDLVRNDLQLSVQSQPFNWPAQKKFKKFFDDPQAAQAKFAFPPKKKWAAAPVRHIWIFTFHHIDHGRDGITMTGTDPPDPADFTAGSHPDTRHRRPHYQWDWMQIVNDTITIGDDSNPRITHPDHNQCCQVCQCLQAPNPPSPHHHDPVLVVVCVAFVGSSVVNQVSVCLSVQAWGDGPHDIDGSVPDDSDPPDD

pLDDT: mean 90.99, std 10.59, range [35.22, 98.56]

Organism: Phaeodactylum tricornutum (NCBI:txid2850)